Protein AF-A0A2Z5YSL5-F1 (afdb_monomer)

Nearest PDB structures (foldseek):
  4lso-assembly1_A  TM=6.059E-01  e=2.440E+00  Bartonella quintana JK 31
  7zkg-assembly1_A  TM=3.530E-01  e=6.202E-01  Streptomyces griseofuscus
  4mei-assembly1_A-2  TM=5.095E-01  e=3.390E+00  Bartonella tribocorum CIP 105476
  4uv2-assembly9_G  TM=3.750E-01  e=3.209E+00  Escherichia coli str. K-12 substr. MC4100
  5kev-assembly1_B  TM=3.270E-01  e=4.458E+00  Vibrio parahaemolyticus RIMD 2210633

Foldseek 3Di:
DDDDDDDDDDDDDDDDDDDDDDDDDDDDDDDDDDDDDDDDDDDDDDDDDDDDDDPPPPPVPPPPPPDDQDWQLADFAKKFFPVDDQARDDLQGIWGAARQFIDRSFKTWGFPHWADPDPQKIWTKIWIWGDDPVNPDDIDIDIFIWMWGHPDNFWIWTAGPVGITIMGDDDQCSHDPPSNPDDCPVVRHD

Solvent-accessible surface area (backbone atoms only — not comparable to full-atom values): 12227 Å² total; per-residue (Å²): 133,89,81,89,88,81,87,88,90,83,86,88,85,88,82,90,81,89,80,85,80,82,85,81,86,81,89,86,85,80,90,87,83,89,80,87,78,89,81,88,83,86,86,84,82,90,86,88,85,89,89,81,79,87,81,78,76,70,72,72,70,69,77,77,67,92,56,76,75,52,74,76,78,54,67,68,40,41,31,30,46,65,94,58,52,50,69,69,51,43,69,90,48,36,30,42,34,28,73,38,25,48,27,42,76,71,39,46,26,36,57,74,44,42,42,80,76,50,100,46,31,29,43,35,32,28,46,31,41,36,63,18,78,97,67,77,41,73,65,47,76,48,82,47,71,32,38,37,41,49,80,45,48,51,30,35,32,43,39,42,95,94,45,77,48,50,32,31,58,36,64,48,80,49,34,39,85,74,63,32,78,54,90,50,71,66,69,31,65,85

Mean predicted aligned error: 16.95 Å

pLDDT: mean 76.14, std 25.81, range [30.44, 98.69]

Structure (mmCIF, N/CA/C/O backbone):
data_AF-A0A2Z5YSL5-F1
#
_entry.id   AF-A0A2Z5YSL5-F1
#
loop_
_atom_site.group_PDB
_atom_site.id
_atom_site.type_symbol
_atom_site.label_atom_id
_atom_site.label_alt_id
_atom_site.label_comp_id
_atom_site.label_asym_id
_atom_site.label_entity_id
_atom_site.label_seq_id
_atom_site.pdbx_PDB_ins_code
_atom_site.Cartn_x
_atom_site.Cartn_y
_atom_site.Cartn_z
_atom_site.occupancy
_atom_site.B_iso_or_equiv
_atom_site.auth_seq_id
_atom_site.auth_comp_id
_atom_site.auth_asym_id
_atom_site.auth_atom_id
_atom_site.pdbx_PDB_model_num
ATOM 1 N N . MET A 1 1 ? 35.240 -1.747 -56.491 1.00 37.22 1 MET A N 1
ATOM 2 C CA . MET A 1 1 ? 35.452 -0.556 -57.340 1.00 37.22 1 MET A CA 1
ATOM 3 C C . MET A 1 1 ? 34.091 -0.051 -57.783 1.00 37.22 1 MET A C 1
ATOM 5 O O . MET A 1 1 ? 33.386 -0.860 -58.357 1.00 37.22 1 MET A O 1
ATOM 9 N N . ALA A 1 2 ? 33.784 1.217 -57.455 1.00 42.81 2 ALA A N 1
ATOM 10 C CA . ALA A 1 2 ? 32.956 2.202 -58.184 1.00 42.81 2 ALA A CA 1
ATOM 11 C C . ALA A 1 2 ? 31.574 1.774 -58.754 1.00 42.81 2 ALA A C 1
ATOM 13 O O . ALA A 1 2 ? 31.477 0.760 -59.419 1.00 42.81 2 ALA A O 1
ATOM 14 N N . LEU A 1 3 ? 30.472 2.528 -58.659 1.00 43.75 3 LEU A N 1
ATOM 15 C CA . LEU A 1 3 ? 30.226 3.904 -58.218 1.00 43.75 3 LEU A CA 1
ATOM 16 C C . LEU A 1 3 ? 28.694 4.125 -58.049 1.00 43.75 3 LEU A C 1
ATOM 18 O O . LEU A 1 3 ? 27.892 3.459 -58.691 1.00 43.75 3 LEU A O 1
ATOM 22 N N . CYS A 1 4 ? 28.379 5.105 -57.202 1.00 37.03 4 CYS A N 1
ATOM 23 C CA . CYS A 1 4 ? 27.185 5.920 -56.920 1.00 37.03 4 CYS A CA 1
ATOM 24 C C . CYS A 1 4 ? 25.937 6.020 -57.834 1.00 37.03 4 CYS A C 1
ATOM 26 O O . CYS A 1 4 ? 26.039 6.080 -59.054 1.00 37.03 4 CYS A O 1
ATOM 28 N N . GLY A 1 5 ? 24.828 6.389 -57.156 1.00 39.75 5 GLY A N 1
ATOM 29 C CA . GLY A 1 5 ? 23.811 7.394 -57.563 1.00 39.75 5 GLY A CA 1
ATOM 30 C C . GLY A 1 5 ? 22.446 6.784 -57.911 1.00 39.75 5 GLY A C 1
ATOM 31 O O . GLY A 1 5 ? 22.423 5.806 -58.638 1.00 39.75 5 GLY A O 1
ATOM 32 N N . VAL A 1 6 ? 21.264 7.248 -57.474 1.00 50.34 6 VAL A N 1
ATOM 33 C CA . VAL A 1 6 ? 20.718 8.593 -57.145 1.00 50.34 6 VAL A CA 1
ATOM 34 C C . VAL A 1 6 ? 19.478 8.358 -56.231 1.00 50.34 6 VAL A C 1
ATOM 36 O O . VAL A 1 6 ? 18.735 7.418 -56.484 1.00 50.34 6 VAL A O 1
ATOM 39 N N . LEU A 1 7 ? 19.346 8.931 -55.024 1.00 47.81 7 LEU A N 1
ATOM 40 C CA . LEU A 1 7 ? 18.748 10.232 -54.636 1.00 47.81 7 LEU A CA 1
ATOM 41 C C . LEU A 1 7 ? 17.235 10.440 -54.938 1.00 47.81 7 LEU A C 1
ATOM 43 O O . LEU A 1 7 ? 16.811 10.428 -56.084 1.00 47.81 7 LEU A O 1
ATOM 47 N N . ALA A 1 8 ? 16.513 10.786 -53.858 1.00 43.69 8 ALA A N 1
ATOM 48 C CA . ALA A 1 8 ? 15.331 11.659 -53.743 1.00 43.69 8 ALA A CA 1
ATOM 49 C C . ALA A 1 8 ? 13.915 11.158 -54.115 1.00 43.69 8 ALA A C 1
ATOM 51 O O . ALA A 1 8 ? 13.567 11.008 -55.279 1.00 43.69 8 ALA A O 1
ATOM 52 N N . ALA A 1 9 ? 13.049 11.115 -53.090 1.00 41.56 9 ALA A N 1
ATOM 53 C CA . ALA A 1 9 ? 11.726 11.750 -53.118 1.00 41.56 9 ALA A CA 1
ATOM 54 C C . ALA A 1 9 ? 11.278 12.102 -51.679 1.00 41.56 9 ALA A C 1
ATOM 56 O O . ALA A 1 9 ? 10.525 11.372 -51.042 1.00 41.56 9 ALA A O 1
ATOM 57 N N . CYS A 1 10 ? 11.791 13.225 -51.167 1.00 45.84 10 CYS A N 1
ATOM 58 C CA . CYS A 1 10 ? 11.093 14.068 -50.193 1.00 45.84 10 CYS A CA 1
ATOM 59 C C . CYS A 1 10 ? 10.479 15.243 -50.968 1.00 45.84 10 CYS A C 1
ATOM 61 O O . CYS A 1 10 ? 11.130 15.776 -51.866 1.00 45.84 10 CYS A O 1
ATOM 63 N N . GLY A 1 11 ? 9.273 15.658 -50.585 1.00 38.06 11 GLY A N 1
ATOM 64 C CA . GLY A 1 11 ? 8.579 16.854 -51.080 1.00 38.06 11 GLY A CA 1
ATOM 65 C C . GLY A 1 11 ? 7.094 16.546 -51.299 1.00 38.06 11 GLY A C 1
ATOM 66 O O . GLY A 1 11 ? 6.777 15.629 -52.044 1.00 38.06 11 GLY A O 1
ATOM 67 N N . GLY A 1 12 ? 6.124 17.195 -50.659 1.00 41.84 12 GLY A N 1
ATOM 68 C CA . GLY A 1 12 ? 6.122 18.479 -49.955 1.00 41.84 12 GLY A CA 1
ATOM 69 C C . GLY A 1 12 ? 5.041 19.362 -50.582 1.00 41.84 12 GLY A C 1
ATOM 70 O O . GLY A 1 12 ? 5.014 19.495 -51.803 1.00 41.84 12 GLY A O 1
ATOM 71 N N . ALA A 1 13 ? 4.154 19.928 -49.766 1.00 42.03 13 ALA A N 1
ATOM 72 C CA . ALA A 1 13 ? 3.369 21.110 -50.113 1.00 42.03 13 ALA A CA 1
ATOM 73 C C . ALA A 1 13 ? 2.868 21.774 -48.823 1.00 42.03 13 ALA A C 1
ATOM 75 O O . ALA A 1 1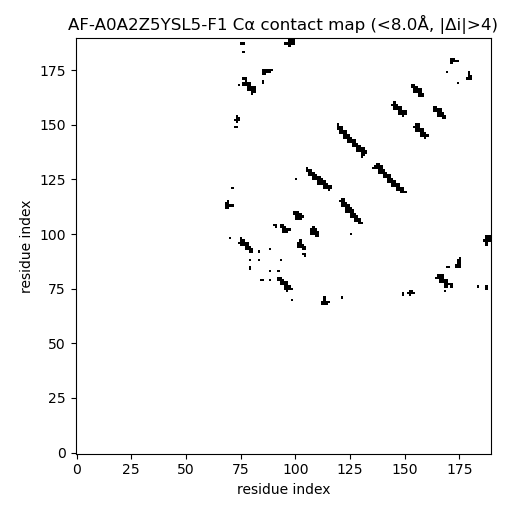3 ? 1.872 21.358 -48.231 1.00 42.03 13 ALA A O 1
ATOM 76 N N . ASP A 1 14 ? 3.629 22.776 -48.400 1.00 42.47 14 ASP A N 1
ATOM 77 C CA . ASP A 1 14 ? 3.289 23.823 -47.447 1.00 42.47 14 ASP A CA 1
ATOM 78 C C . ASP A 1 14 ? 2.103 24.678 -47.925 1.00 42.47 14 ASP A C 1
ATOM 80 O O . ASP A 1 14 ? 1.948 24.933 -49.121 1.00 42.47 14 ASP A O 1
ATOM 84 N N . ALA A 1 15 ? 1.329 25.200 -46.973 1.00 39.94 15 ALA A N 1
ATOM 85 C CA . ALA A 1 15 ? 0.732 26.528 -47.075 1.00 39.94 15 ALA A CA 1
ATOM 86 C C . ALA A 1 15 ? 0.480 27.076 -45.664 1.00 39.94 15 ALA A C 1
ATOM 88 O O . ALA A 1 15 ? -0.258 26.503 -44.864 1.00 39.94 15 ALA A O 1
ATOM 89 N N . GLU A 1 16 ? 1.163 28.179 -45.397 1.00 37.34 16 GLU A N 1
ATOM 90 C CA . GLU A 1 16 ? 1.084 29.048 -44.234 1.00 37.34 16 GLU A CA 1
ATOM 91 C C . GLU A 1 16 ? -0.300 29.711 -44.120 1.00 37.34 16 GLU A C 1
ATOM 93 O O . GLU A 1 16 ? -0.877 30.121 -45.123 1.00 37.34 16 GLU A O 1
ATOM 98 N N . GLU A 1 17 ? -0.792 29.910 -42.897 1.00 38.31 17 GLU A N 1
ATOM 99 C CA . GLU A 1 17 ? -1.696 31.022 -42.579 1.00 38.31 17 GLU A CA 1
ATOM 100 C C . GLU A 1 17 ? -1.430 31.470 -41.139 1.00 38.31 17 GLU A C 1
ATOM 102 O O . GLU A 1 17 ? -1.580 30.725 -40.168 1.00 38.31 17 GLU A O 1
ATOM 107 N N . SER A 1 18 ? -0.940 32.702 -41.044 1.00 41.91 18 SER A N 1
ATOM 108 C CA . SER A 1 18 ? -0.634 33.416 -39.814 1.00 41.91 18 SER A CA 1
ATOM 109 C C . SER A 1 18 ? -1.929 33.895 -39.166 1.00 41.91 18 SER A C 1
ATOM 111 O O . SER A 1 18 ? -2.583 34.795 -39.677 1.00 41.91 18 SER A O 1
ATOM 113 N N . GLY A 1 19 ? -2.267 33.353 -37.998 1.00 36.66 19 GLY A N 1
ATOM 114 C CA . GLY A 1 19 ? -3.366 33.838 -37.164 1.00 36.66 19 GLY A CA 1
ATOM 115 C C . GLY A 1 19 ? -2.854 34.476 -35.878 1.00 36.66 19 GLY A C 1
ATOM 116 O O . GLY A 1 19 ? -2.881 33.851 -34.822 1.00 36.66 19 GLY A O 1
ATOM 117 N N . VAL A 1 20 ? -2.384 35.722 -35.955 1.00 42.84 20 VAL A N 1
ATOM 118 C CA . VAL A 1 20 ? -2.188 36.578 -34.779 1.00 42.84 20 VAL A CA 1
ATOM 119 C C . VAL A 1 20 ? -3.552 37.106 -34.330 1.00 42.84 20 VAL A C 1
ATOM 121 O O . VAL A 1 20 ? -4.121 37.990 -34.962 1.00 42.84 20 VAL A O 1
ATOM 124 N N . SER A 1 21 ? -4.080 36.591 -33.219 1.00 40.66 21 SER A N 1
ATOM 125 C CA . SER A 1 21 ? -5.155 37.271 -32.491 1.00 40.66 21 SER A CA 1
ATOM 126 C C . SER A 1 21 ? -4.555 38.026 -31.316 1.00 40.66 21 SER A C 1
ATOM 128 O O . SER A 1 21 ? -4.232 37.468 -30.270 1.00 40.66 21 SER A O 1
ATOM 130 N N . ALA A 1 22 ? -4.398 39.324 -31.546 1.00 38.72 22 ALA A N 1
ATOM 131 C CA . ALA A 1 22 ? -4.162 40.332 -30.536 1.00 38.72 22 ALA A CA 1
ATOM 132 C C . ALA A 1 22 ? -5.284 40.328 -29.484 1.00 38.72 22 ALA A C 1
ATOM 134 O O . ALA A 1 22 ? -6.465 40.319 -29.828 1.00 38.72 22 ALA A O 1
ATOM 135 N N . VAL A 1 23 ? -4.908 40.432 -28.211 1.00 41.44 23 VAL A N 1
ATOM 136 C CA . VAL A 1 23 ? -5.751 41.042 -27.178 1.00 41.44 23 VAL A CA 1
ATOM 137 C C . VAL A 1 23 ? -5.064 42.336 -26.757 1.00 41.44 23 VAL A C 1
ATOM 139 O O . VAL A 1 23 ? -4.105 42.334 -25.993 1.00 41.44 23 VAL A O 1
ATOM 142 N N . ALA A 1 24 ? -5.502 43.445 -27.351 1.00 34.59 24 ALA A N 1
ATOM 143 C CA . ALA A 1 24 ? -5.154 44.785 -26.906 1.00 34.59 24 ALA A CA 1
ATOM 144 C C . ALA A 1 24 ? -6.262 45.293 -25.972 1.00 34.59 24 ALA A C 1
ATOM 146 O O . ALA A 1 24 ? -7.405 45.460 -26.390 1.00 34.59 24 ALA A O 1
ATOM 147 N N . GLU A 1 25 ? -5.888 45.447 -24.703 1.00 41.09 25 GLU A N 1
ATOM 148 C CA . GLU A 1 25 ? -6.097 46.608 -23.826 1.00 41.09 25 GLU A CA 1
ATOM 149 C C . GLU A 1 25 ? -7.322 47.518 -24.056 1.00 41.09 25 GLU A C 1
ATOM 151 O O . GLU A 1 25 ? -7.401 48.263 -25.030 1.00 41.09 25 GLU A O 1
ATOM 156 N N . ALA A 1 26 ? -8.172 47.587 -23.029 1.00 37.97 26 ALA A N 1
ATOM 157 C CA . ALA A 1 26 ? -8.744 48.818 -22.469 1.00 37.97 26 ALA A CA 1
ATOM 158 C C . ALA A 1 26 ? -9.251 48.436 -21.061 1.00 37.97 26 ALA A C 1
ATOM 160 O O . ALA A 1 26 ? -10.114 47.578 -20.933 1.00 37.97 26 ALA A O 1
ATOM 161 N N . GLY A 1 27 ? -8.686 48.892 -19.945 1.00 30.44 27 GLY A N 1
ATOM 162 C CA . GLY A 1 27 ? -8.333 50.264 -19.623 1.00 30.44 27 GLY A CA 1
ATOM 163 C C . GLY A 1 27 ? -9.477 50.874 -18.813 1.00 30.44 27 GLY A C 1
ATOM 164 O O . GLY A 1 27 ? -10.499 51.216 -19.391 1.00 30.44 27 GLY A O 1
ATOM 165 N N . SER A 1 28 ? -9.318 51.004 -17.493 1.00 38.09 28 SER A N 1
ATOM 166 C CA . SER A 1 28 ? -9.603 52.258 -16.783 1.00 38.09 28 SER A CA 1
ATOM 167 C C . SER A 1 28 ? -9.182 52.173 -15.317 1.00 38.09 28 SER A C 1
ATOM 169 O O . SER A 1 28 ? -9.366 51.161 -14.646 1.00 38.09 28 SER A O 1
ATOM 171 N N . ALA A 1 29 ? -8.598 53.273 -14.867 1.00 36.56 29 ALA A N 1
ATOM 172 C CA . ALA A 1 29 ? -7.946 53.500 -13.593 1.00 36.56 29 ALA A CA 1
ATOM 173 C C . ALA A 1 29 ? -8.869 54.184 -12.559 1.00 36.56 29 ALA A C 1
ATOM 175 O O . ALA A 1 29 ? -9.984 54.585 -12.890 1.00 36.56 29 ALA A O 1
ATOM 176 N N . ALA A 1 30 ? -8.275 54.410 -11.375 1.00 35.19 30 ALA A N 1
ATOM 177 C CA . ALA A 1 30 ? -8.608 55.357 -10.294 1.00 35.19 30 ALA A CA 1
ATOM 178 C C . ALA A 1 30 ? -9.479 54.847 -9.114 1.00 35.19 30 ALA A C 1
ATOM 180 O O . ALA A 1 30 ? -10.696 54.752 -9.224 1.00 35.19 30 ALA A O 1
ATOM 181 N N . ASP A 1 31 ? -8.822 54.439 -8.008 1.00 39.34 31 ASP A N 1
ATOM 182 C CA . ASP A 1 31 ? -8.465 55.255 -6.807 1.00 39.34 31 ASP A CA 1
ATOM 183 C C . ASP A 1 31 ? -9.488 56.305 -6.289 1.00 39.34 31 ASP A C 1
ATOM 185 O O . ASP A 1 31 ? -10.217 56.865 -7.108 1.00 39.34 31 ASP A O 1
ATOM 189 N N . PRO A 1 32 ? -9.459 56.780 -5.018 1.00 50.97 32 PRO A N 1
ATOM 190 C CA . PRO A 1 32 ? -9.097 56.211 -3.704 1.00 50.97 32 PRO A CA 1
ATOM 191 C C . PRO A 1 32 ? -10.262 56.312 -2.684 1.00 50.97 32 PRO A C 1
ATOM 193 O O . PRO A 1 32 ? -11.290 56.939 -2.929 1.00 50.97 32 PRO A O 1
ATOM 196 N N . GLY A 1 33 ? -10.065 55.796 -1.467 1.00 35.56 33 GLY A N 1
ATOM 197 C CA . GLY A 1 33 ? -10.941 56.101 -0.332 1.00 35.56 33 GLY A CA 1
ATOM 198 C C . GLY A 1 33 ? -10.258 55.885 1.012 1.00 35.56 33 GLY A C 1
ATOM 199 O O . GLY A 1 33 ? -10.385 54.824 1.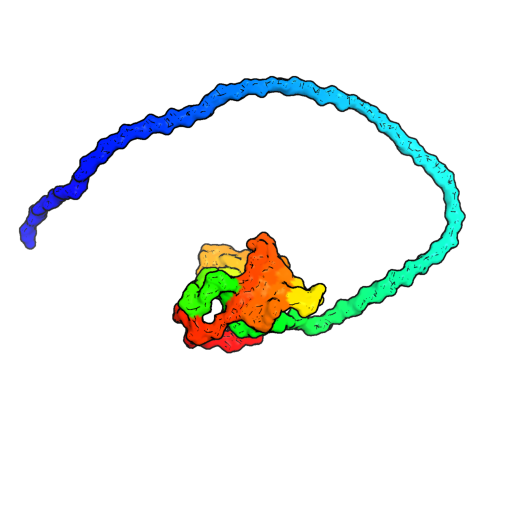608 1.00 35.56 33 GLY A O 1
ATOM 200 N N . THR A 1 34 ? -9.526 56.901 1.467 1.00 40.03 34 THR A N 1
ATOM 201 C CA . THR A 1 34 ? -9.003 57.015 2.834 1.00 40.03 34 THR A CA 1
ATOM 202 C C . THR A 1 34 ? -10.146 57.301 3.813 1.00 40.03 34 THR A C 1
ATOM 204 O O . THR A 1 34 ? -11.023 58.094 3.478 1.00 40.03 34 THR A O 1
ATOM 207 N N . VAL A 1 35 ? -10.086 56.748 5.026 1.00 44.03 35 VAL A N 1
ATOM 208 C CA . VAL A 1 35 ? -10.441 57.456 6.269 1.00 44.03 35 VAL A CA 1
ATOM 209 C C . VAL A 1 35 ? -9.555 56.932 7.406 1.00 44.03 35 VAL A C 1
ATOM 211 O O . VAL A 1 35 ? -9.517 55.736 7.684 1.00 44.03 35 VAL A O 1
ATOM 214 N N . ALA A 1 36 ? -8.812 57.863 8.007 1.00 39.78 36 ALA A N 1
ATOM 215 C CA . ALA A 1 36 ? -8.293 57.819 9.375 1.00 39.78 36 ALA A CA 1
ATOM 216 C C . ALA A 1 36 ? -9.487 57.891 10.367 1.00 39.78 36 ALA A C 1
ATOM 218 O O . ALA A 1 36 ? -10.617 58.071 9.920 1.00 39.78 36 ALA A O 1
ATOM 219 N N . ASP A 1 37 ? -9.417 57.789 11.688 1.00 34.75 37 ASP A N 1
ATOM 220 C CA . ASP A 1 37 ? -8.404 58.003 12.725 1.00 34.75 37 ASP A CA 1
ATOM 221 C C . ASP A 1 37 ? -9.076 57.563 14.061 1.00 34.75 37 ASP A C 1
ATOM 223 O O . ASP A 1 37 ? -10.297 57.370 14.060 1.00 34.75 37 ASP A O 1
ATOM 227 N N . ASP A 1 38 ? -8.322 57.544 15.170 1.00 34.22 38 ASP A N 1
ATOM 228 C CA . ASP A 1 38 ? -8.816 57.641 16.570 1.00 34.22 38 ASP A CA 1
ATOM 229 C C . ASP A 1 38 ? -9.668 56.463 17.137 1.00 34.22 38 ASP A C 1
ATOM 231 O O . ASP A 1 38 ? -10.475 55.848 16.453 1.00 34.22 38 ASP A O 1
ATOM 235 N N . ASP A 1 39 ? -9.612 56.041 18.400 1.00 40.22 39 ASP A N 1
ATOM 236 C CA . ASP A 1 39 ? -9.053 56.618 19.619 1.00 40.22 39 ASP A CA 1
ATOM 237 C C . ASP A 1 39 ? -8.848 55.503 20.672 1.00 40.22 39 ASP A C 1
ATOM 239 O O . ASP A 1 39 ? -9.379 54.390 20.560 1.00 40.22 39 ASP A O 1
ATOM 243 N N . ALA A 1 40 ? -8.044 55.820 21.682 1.00 39.69 40 ALA A N 1
ATOM 244 C CA . ALA A 1 40 ? -7.716 55.018 22.852 1.00 39.69 40 ALA A CA 1
ATOM 245 C C . ALA A 1 40 ? -8.931 54.673 23.746 1.00 39.69 40 ALA A C 1
ATOM 247 O O . ALA A 1 40 ? -9.993 55.273 23.654 1.00 39.69 40 ALA A O 1
ATOM 248 N N . GLU A 1 41 ? -8.753 53.711 24.663 1.00 36.56 41 GLU A N 1
ATOM 249 C CA . GLU A 1 41 ? -8.766 53.966 26.121 1.00 36.56 41 GLU A CA 1
ATOM 250 C C . GLU A 1 41 ? -8.942 52.650 26.915 1.00 36.56 41 GLU A C 1
ATOM 252 O O . GLU A 1 41 ? -9.928 51.922 26.787 1.00 36.56 41 GLU A O 1
ATOM 257 N N . GLU A 1 42 ? -7.947 52.337 27.755 1.00 49.22 42 GLU A N 1
ATOM 258 C CA . GLU A 1 42 ? -8.096 51.434 28.902 1.00 49.22 42 GLU A CA 1
ATOM 259 C C . GLU A 1 42 ? -9.070 52.032 29.927 1.00 49.22 42 GLU A C 1
ATOM 261 O O . GLU A 1 42 ? -9.097 53.248 30.113 1.00 49.22 42 GLU A O 1
ATOM 266 N N . PRO A 1 43 ? -9.719 51.197 30.756 1.00 43.66 43 PRO A N 1
ATOM 267 C CA . PRO A 1 43 ? -9.721 51.562 32.169 1.00 43.66 43 PRO A CA 1
ATOM 268 C C . PRO A 1 43 ? -9.188 50.497 33.134 1.00 43.66 43 PRO A C 1
ATOM 270 O O . PRO A 1 43 ? -9.504 49.309 33.112 1.00 43.66 43 PRO A O 1
ATOM 273 N N . SER A 1 44 ? -8.404 51.070 34.040 1.00 42.69 44 SER A N 1
ATOM 274 C CA . SER A 1 44 ? -7.715 50.601 35.232 1.00 42.69 44 SER A CA 1
ATOM 275 C C . SER A 1 44 ? -8.608 50.050 36.370 1.00 42.69 44 SER A C 1
ATOM 277 O O . SER A 1 44 ? -9.576 50.681 36.781 1.00 42.69 44 SER A O 1
ATOM 279 N N . SER A 1 45 ? -8.144 48.925 36.937 1.00 43.34 45 SER A N 1
ATOM 280 C CA . SER A 1 45 ? -8.031 48.539 38.370 1.00 43.34 45 SER A CA 1
ATOM 281 C C . SER A 1 45 ? -9.247 48.294 39.307 1.00 43.34 45 SER A C 1
ATOM 283 O O . SER A 1 45 ? -9.793 49.231 39.872 1.00 43.34 45 SER A O 1
ATOM 285 N N . ALA A 1 46 ? -9.465 46.991 39.615 1.00 48.28 46 ALA A N 1
ATOM 286 C CA . ALA A 1 46 ? -9.409 46.271 40.931 1.00 48.28 46 ALA A CA 1
ATOM 287 C C . ALA A 1 46 ? -10.362 46.649 42.120 1.00 48.28 46 ALA A C 1
ATOM 289 O O . ALA A 1 46 ? -10.870 47.765 42.125 1.00 48.28 46 ALA A O 1
ATOM 290 N N . PRO A 1 47 ? -10.573 45.809 43.189 1.00 50.03 47 PRO A N 1
ATOM 291 C CA . PRO A 1 47 ? -9.877 44.558 43.575 1.00 50.03 47 PRO A CA 1
ATOM 292 C C . PRO A 1 47 ? -10.712 43.371 44.180 1.00 50.03 47 PRO A C 1
ATOM 294 O O . PRO A 1 47 ? -11.876 43.498 44.535 1.00 50.03 47 PRO A O 1
ATOM 297 N N . ALA A 1 48 ? -9.979 42.262 44.400 1.00 42.53 48 ALA A N 1
ATOM 298 C CA . ALA A 1 48 ? -9.999 41.261 45.495 1.00 42.53 48 ALA A CA 1
ATOM 299 C C . ALA A 1 48 ? -11.061 40.126 45.613 1.00 42.53 48 ALA A C 1
ATOM 301 O O . ALA A 1 48 ? -12.268 40.321 45.645 1.00 42.53 48 ALA A O 1
ATOM 302 N N . VAL A 1 49 ? -10.490 38.922 45.777 1.00 46.84 49 VAL A N 1
ATOM 303 C CA . VAL A 1 49 ? -11.003 37.536 45.896 1.00 46.84 49 VAL A CA 1
ATOM 304 C C . VAL A 1 49 ? -11.649 37.198 47.264 1.00 46.84 49 VAL A C 1
ATOM 306 O O . VAL A 1 49 ? -11.454 37.949 48.221 1.00 46.84 49 VAL A O 1
ATOM 309 N N . PRO A 1 50 ? -12.346 36.046 47.416 1.00 47.97 50 PRO A N 1
ATOM 310 C CA . PRO A 1 50 ? -11.640 34.817 47.813 1.00 47.97 50 PRO A CA 1
ATOM 311 C C . PRO A 1 50 ? -12.097 33.527 47.101 1.00 47.97 50 PRO A C 1
ATOM 313 O O . PRO A 1 50 ? -13.079 33.478 46.371 1.00 47.97 50 PRO A O 1
ATOM 316 N N . ALA A 1 51 ? -11.279 32.502 47.320 1.00 47.22 51 ALA A N 1
ATOM 317 C CA . ALA A 1 51 ? -11.169 31.230 46.626 1.00 47.22 51 ALA A CA 1
ATOM 318 C C . ALA A 1 51 ? -12.315 30.227 46.843 1.00 47.22 51 ALA A C 1
ATOM 320 O O . ALA A 1 51 ? -12.808 30.082 47.958 1.00 47.22 51 ALA A O 1
ATOM 321 N N . GLU A 1 52 ? -12.573 29.411 45.816 1.00 41.56 52 GLU A N 1
ATOM 322 C CA . GLU A 1 52 ? -13.073 28.040 45.963 1.00 41.56 52 GLU A CA 1
ATOM 323 C C . GLU A 1 52 ? -12.274 27.074 45.070 1.00 41.56 52 GLU A C 1
ATOM 325 O O . GLU A 1 52 ? -11.679 27.453 44.062 1.00 41.56 52 GLU A O 1
ATOM 330 N N . ALA A 1 53 ? -12.179 25.842 45.559 1.00 49.88 53 ALA A N 1
ATOM 331 C CA . ALA A 1 53 ? -11.136 24.846 45.339 1.00 49.88 53 ALA A CA 1
ATOM 332 C C . ALA A 1 53 ? -11.017 24.276 43.904 1.00 49.88 53 ALA A C 1
ATOM 334 O O . ALA A 1 53 ? -11.986 24.272 43.144 1.00 49.88 53 ALA A O 1
ATOM 335 N N . PRO A 1 54 ? -9.845 23.712 43.539 1.00 39.94 54 PRO A N 1
ATOM 336 C CA . PRO A 1 54 ? -9.636 23.098 42.236 1.00 39.94 54 PRO A CA 1
ATOM 337 C C . PRO A 1 54 ? -10.387 21.765 42.146 1.00 39.94 54 PRO A C 1
ATOM 339 O O . PRO A 1 54 ? -9.999 20.761 42.741 1.00 39.94 54 PRO A O 1
ATOM 342 N N . GLY A 1 55 ? -11.449 21.739 41.345 1.00 38.09 55 GLY A N 1
ATOM 343 C CA . GLY A 1 55 ? -12.010 20.503 40.813 1.00 38.09 55 GLY A CA 1
ATOM 344 C C . GLY A 1 55 ? -11.083 19.938 39.741 1.00 38.09 55 GLY A C 1
ATOM 345 O O . GLY A 1 55 ? -11.338 20.104 38.552 1.00 38.09 55 GLY A O 1
ATOM 346 N N . GLN A 1 56 ? -9.995 19.282 40.154 1.00 40.78 56 GLN A N 1
ATOM 347 C CA . GLN A 1 56 ? -9.242 18.371 39.293 1.00 40.78 56 GLN A CA 1
ATOM 348 C C . GLN A 1 56 ? -10.133 17.167 38.971 1.00 40.78 56 GLN A C 1
ATOM 350 O O . GLN A 1 56 ? -10.041 16.113 39.594 1.00 40.78 56 GLN A O 1
ATOM 355 N N . ALA A 1 57 ? -10.980 17.303 37.955 1.00 42.91 57 ALA A N 1
ATOM 356 C CA . ALA A 1 57 ? -11.329 16.160 37.134 1.00 42.91 57 ALA A CA 1
ATOM 357 C C . ALA A 1 57 ? -10.109 15.875 36.250 1.00 42.91 57 ALA A C 1
ATOM 359 O O . ALA A 1 57 ? -10.068 16.241 35.076 1.00 42.91 57 ALA A O 1
ATOM 360 N N . SER A 1 58 ? -9.091 15.240 36.842 1.00 42.31 58 SER A N 1
ATOM 361 C CA . SER A 1 58 ? -8.214 14.364 36.074 1.00 42.31 58 SER A CA 1
ATOM 362 C C . SER A 1 58 ? -9.129 13.308 35.472 1.00 42.31 58 SER A C 1
ATOM 364 O O . SER A 1 58 ? -9.429 12.291 36.094 1.00 42.31 58 SER A O 1
ATOM 366 N N . GLY A 1 59 ? -9.616 13.572 34.261 1.00 42.47 59 GLY A N 1
ATOM 367 C CA . GLY A 1 59 ? -9.792 12.493 33.315 1.00 42.47 59 GLY A CA 1
ATOM 368 C C . GLY A 1 59 ? -8.425 11.846 33.238 1.00 42.47 59 GLY A C 1
ATOM 369 O O . GLY A 1 59 ? -7.507 12.427 32.667 1.00 42.47 59 GLY A O 1
ATOM 370 N N . GLU A 1 60 ? -8.284 10.730 33.948 1.00 43.47 60 GLU A N 1
ATOM 371 C CA . GLU A 1 60 ? -7.205 9.776 33.787 1.00 43.47 60 GLU A CA 1
ATOM 372 C C . GLU A 1 60 ? -7.120 9.546 32.280 1.00 43.47 60 GLU A C 1
ATOM 374 O O . GLU A 1 60 ? -7.944 8.839 31.693 1.00 43.47 60 GLU A O 1
ATOM 379 N N . ALA A 1 61 ? -6.204 10.262 31.625 1.00 49.16 61 ALA A N 1
ATOM 380 C CA . ALA A 1 61 ? -5.778 9.917 30.294 1.00 49.16 61 ALA A CA 1
ATOM 381 C C . ALA A 1 61 ? -5.313 8.484 30.467 1.00 49.16 61 ALA A C 1
ATOM 383 O O . ALA A 1 61 ? -4.319 8.240 31.157 1.00 49.16 61 ALA A O 1
ATOM 384 N N . ALA A 1 62 ? -6.129 7.550 29.965 1.00 55.25 62 ALA A N 1
ATOM 385 C CA . ALA A 1 62 ? -5.820 6.138 30.012 1.00 55.25 62 ALA A CA 1
ATOM 386 C C . ALA A 1 62 ? -4.348 6.019 29.629 1.00 55.25 62 ALA A C 1
ATOM 388 O O . ALA A 1 62 ? -3.949 6.685 28.664 1.00 55.25 62 ALA A O 1
ATOM 389 N N . PRO A 1 63 ? -3.537 5.276 30.401 1.00 45.72 63 PRO A N 1
ATOM 390 C CA . PRO A 1 63 ? -2.127 5.161 30.102 1.00 45.72 63 PRO A CA 1
ATOM 391 C C . PRO A 1 63 ? -2.050 4.790 28.629 1.00 45.72 63 PRO A C 1
ATOM 393 O O . PRO A 1 63 ? -2.581 3.752 28.220 1.00 45.72 63 PRO A O 1
ATOM 396 N N . HIS A 1 64 ? -1.479 5.687 27.821 1.00 49.50 64 HIS A N 1
ATOM 397 C CA . HIS A 1 64 ? -1.023 5.333 26.496 1.00 49.50 64 HIS A CA 1
ATOM 398 C C . HIS A 1 64 ? 0.049 4.309 26.792 1.00 49.50 64 HIS A C 1
ATOM 400 O O . HIS A 1 64 ? 1.187 4.660 27.091 1.00 49.50 64 HIS A O 1
ATOM 406 N N . ALA A 1 65 ? -0.377 3.050 26.871 1.00 49.97 65 ALA A N 1
ATOM 407 C CA . ALA A 1 65 ? 0.516 1.943 27.025 1.00 49.97 65 ALA A CA 1
ATOM 408 C C . ALA A 1 65 ? 1.535 2.153 25.917 1.00 49.97 65 ALA A C 1
ATOM 410 O O . ALA A 1 65 ? 1.179 2.150 24.734 1.00 49.97 65 ALA A O 1
ATOM 411 N N . GLU A 1 66 ? 2.789 2.365 26.302 1.00 47.50 66 GLU A N 1
ATOM 412 C CA . GLU A 1 66 ? 3.938 2.114 25.446 1.00 47.50 66 GLU A CA 1
ATOM 413 C C . GLU A 1 66 ? 3.979 0.594 25.223 1.00 47.50 66 GLU A C 1
ATOM 415 O O . GLU A 1 66 ? 4.830 -0.144 25.708 1.00 47.50 66 GLU A O 1
ATOM 420 N N . GLY A 1 67 ? 2.916 0.105 24.589 1.00 41.16 67 GLY A N 1
ATOM 421 C CA . GLY A 1 67 ? 2.706 -1.251 24.163 1.00 41.16 67 GLY A CA 1
ATOM 422 C C . GLY A 1 67 ? 3.395 -1.404 22.826 1.00 41.16 67 GLY A C 1
ATOM 423 O O . GLY A 1 67 ? 3.517 -0.444 22.064 1.00 41.16 67 GLY A O 1
ATOM 424 N N . ALA A 1 68 ? 3.872 -2.619 22.577 1.00 51.62 68 ALA A N 1
ATOM 425 C CA . ALA A 1 68 ? 4.444 -3.050 21.311 1.00 51.62 68 ALA A CA 1
ATOM 426 C C . ALA A 1 68 ? 3.824 -2.305 20.119 1.00 51.62 68 ALA A C 1
ATOM 428 O O . ALA A 1 68 ? 2.596 -2.195 20.062 1.00 51.62 68 ALA A O 1
ATOM 429 N N . LYS A 1 69 ? 4.668 -1.809 19.193 1.00 58.56 69 LYS A N 1
ATOM 430 C CA . LYS A 1 69 ? 4.225 -1.163 17.945 1.00 58.56 69 LYS A CA 1
ATOM 431 C C . LYS A 1 69 ? 3.004 -1.918 17.427 1.00 58.56 69 LYS A C 1
ATOM 433 O O . LYS A 1 69 ? 3.116 -3.107 17.123 1.00 58.56 69 LYS A O 1
ATOM 438 N N . ALA A 1 70 ? 1.844 -1.261 17.406 1.00 71.06 70 ALA A N 1
ATOM 439 C CA . ALA A 1 70 ? 0.637 -1.914 16.936 1.00 71.06 70 ALA A CA 1
ATOM 440 C C . ALA A 1 70 ? 0.902 -2.402 15.507 1.00 71.06 70 ALA A C 1
ATOM 442 O O . ALA A 1 70 ? 1.401 -1.653 14.677 1.00 71.06 70 ALA A O 1
ATOM 443 N N . SER A 1 71 ? 0.633 -3.667 15.215 1.00 85.12 71 SER A N 1
ATOM 444 C CA . SER A 1 71 ? 0.723 -4.164 13.846 1.00 85.12 71 SER A CA 1
ATOM 445 C C . SER A 1 71 ? -0.580 -3.861 13.116 1.00 85.12 71 SER A C 1
ATOM 447 O O . SER A 1 71 ? -1.665 -3.988 13.695 1.00 85.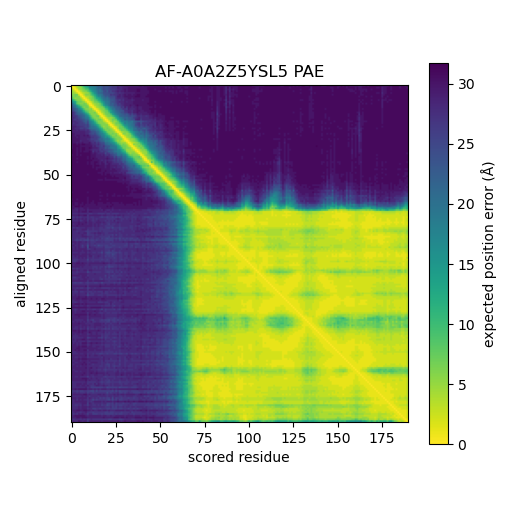12 71 SER A O 1
ATOM 449 N N . LEU A 1 72 ? -0.493 -3.517 11.832 1.00 95.12 72 LEU A N 1
ATOM 450 C CA . LEU A 1 72 ? -1.675 -3.493 10.977 1.00 95.12 72 LEU A CA 1
ATOM 451 C C . LEU A 1 72 ? -2.197 -4.934 10.826 1.00 95.12 72 LEU A C 1
ATOM 453 O O . LEU A 1 72 ? -1.398 -5.836 10.566 1.00 95.12 72 LEU A O 1
ATOM 457 N N . PRO A 1 73 ? -3.508 -5.189 10.983 1.00 96.31 73 PRO A N 1
ATOM 458 C CA . PRO A 1 73 ? -4.094 -6.517 10.808 1.00 96.31 73 PRO A CA 1
ATOM 459 C C . PRO A 1 73 ? -4.285 -6.825 9.314 1.00 96.31 73 PRO A C 1
ATOM 461 O O . PRO A 1 73 ? -5.386 -7.125 8.864 1.00 96.31 73 PRO A O 1
ATOM 464 N N . LEU A 1 74 ? -3.213 -6.682 8.539 1.00 97.81 74 LEU A N 1
ATOM 465 C CA . LEU A 1 74 ? -3.183 -6.844 7.093 1.00 97.81 74 LEU A CA 1
ATOM 466 C C . LEU A 1 74 ? -2.294 -8.024 6.724 1.00 97.81 74 LEU A C 1
ATOM 468 O O . LEU A 1 74 ? -1.261 -8.278 7.347 1.00 97.81 74 LEU A O 1
ATOM 472 N N . LYS A 1 75 ? -2.676 -8.726 5.666 1.00 97.94 75 LYS A N 1
ATOM 473 C CA . LYS A 1 75 ? -1.862 -9.769 5.065 1.00 97.94 75 LYS A CA 1
ATOM 474 C C . LYS A 1 75 ? -0.632 -9.138 4.422 1.00 97.94 75 LYS A C 1
ATOM 476 O O . LYS A 1 75 ? -0.770 -8.252 3.588 1.00 97.94 75 LYS A O 1
ATOM 481 N N . LEU A 1 76 ? 0.557 -9.609 4.773 1.00 97.75 76 LEU A N 1
ATOM 482 C CA . LEU A 1 76 ? 1.800 -9.166 4.141 1.00 97.75 76 LEU A CA 1
ATOM 483 C C . LEU A 1 76 ? 1.877 -9.648 2.686 1.00 97.75 76 LEU A C 1
ATOM 485 O O . LEU A 1 76 ? 1.326 -10.700 2.350 1.00 97.75 76 LEU A O 1
ATOM 489 N N . GLY A 1 77 ? 2.577 -8.898 1.836 1.00 97.50 77 GLY A N 1
ATOM 490 C CA . GLY A 1 77 ? 2.748 -9.218 0.421 1.00 97.50 77 GLY A CA 1
ATOM 491 C C . GLY A 1 77 ? 2.317 -8.087 -0.504 1.00 97.50 77 GLY A C 1
ATOM 492 O O . GLY A 1 77 ? 2.389 -6.908 -0.162 1.00 97.50 77 GLY A O 1
ATOM 493 N N . PHE A 1 78 ? 1.913 -8.450 -1.715 1.00 98.12 78 PHE A N 1
ATOM 494 C CA . PHE A 1 78 ? 1.666 -7.494 -2.783 1.00 98.12 78 PHE A CA 1
ATOM 495 C C . PHE A 1 78 ? 0.260 -6.903 -2.741 1.00 98.12 78 PHE A C 1
ATOM 497 O O . PHE A 1 78 ? -0.728 -7.624 -2.596 1.00 98.12 78 PHE A O 1
ATOM 504 N N . TYR A 1 79 ? 0.182 -5.592 -2.941 1.00 98.38 79 TYR A N 1
ATOM 505 C CA . TYR A 1 79 ? -1.046 -4.817 -3.046 1.00 98.38 79 TYR A CA 1
ATOM 506 C C . TYR A 1 79 ? -1.049 -3.987 -4.326 1.00 98.38 79 TYR A C 1
ATOM 508 O O . TYR A 1 79 ? 0.003 -3.655 -4.873 1.00 98.38 79 TYR A O 1
ATOM 516 N N . ILE A 1 80 ? -2.247 -3.645 -4.788 1.00 98.06 80 ILE A N 1
ATOM 517 C CA . ILE A 1 80 ? -2.482 -2.739 -5.914 1.00 98.06 80 ILE A CA 1
ATOM 518 C C . ILE A 1 80 ? -3.647 -1.805 -5.604 1.00 98.06 80 ILE A C 1
ATOM 520 O O . ILE A 1 80 ? -4.493 -2.131 -4.769 1.00 98.06 80 ILE A O 1
ATOM 524 N N . ALA A 1 81 ? -3.733 -0.689 -6.326 1.00 95.31 81 ALA A N 1
ATOM 525 C CA . ALA A 1 81 ? -4.936 0.138 -6.350 1.00 95.31 81 ALA A CA 1
ATOM 526 C C . ALA A 1 81 ? -6.175 -0.686 -6.757 1.00 95.31 81 ALA A C 1
ATOM 528 O O . ALA A 1 81 ? -6.096 -1.606 -7.579 1.00 95.31 81 ALA A O 1
ATOM 529 N N . ASP A 1 82 ? -7.328 -0.384 -6.158 1.00 94.81 82 ASP A N 1
ATOM 530 C CA . ASP A 1 82 ? -8.539 -1.197 -6.326 1.00 94.81 82 ASP A CA 1
ATOM 531 C C . ASP A 1 82 ? -9.117 -1.183 -7.754 1.00 94.81 82 ASP A C 1
ATOM 533 O O . ASP A 1 82 ? -9.791 -2.135 -8.155 1.00 94.81 82 ASP A O 1
ATOM 537 N N . ASP A 1 83 ? -8.806 -0.158 -8.544 1.00 93.44 83 ASP A N 1
ATOM 538 C CA . ASP A 1 83 ? -9.192 -0.027 -9.954 1.00 93.44 83 ASP A CA 1
ATOM 539 C C . ASP A 1 83 ? -8.354 -0.894 -10.910 1.00 93.44 83 ASP A C 1
ATOM 541 O O . ASP A 1 83 ? -8.726 -1.104 -12.065 1.00 93.44 83 ASP A O 1
ATOM 545 N N . THR A 1 84 ? -7.248 -1.455 -10.420 1.00 95.62 84 THR A N 1
ATOM 546 C CA . THR A 1 84 ? -6.349 -2.318 -11.181 1.00 95.62 84 THR A CA 1
ATOM 547 C C . THR A 1 84 ? -6.640 -3.786 -10.853 1.00 95.62 84 THR A C 1
ATOM 549 O O . THR A 1 84 ? -7.009 -4.151 -9.733 1.00 95.62 84 THR A O 1
ATOM 552 N N . SER A 1 85 ? -6.506 -4.682 -11.831 1.00 97.12 85 SER A N 1
ATOM 553 C CA . SER A 1 85 ? -6.577 -6.134 -11.604 1.00 97.12 85 SER A CA 1
ATOM 554 C C . SER A 1 85 ? -5.183 -6.721 -11.387 1.00 97.12 85 SER A C 1
ATOM 556 O O . SER A 1 85 ? -4.257 -6.314 -12.082 1.00 97.12 85 SER A O 1
ATOM 558 N N . CYS A 1 86 ? -5.041 -7.745 -10.539 1.00 98.00 86 CYS A N 1
ATOM 559 C CA . CYS A 1 86 ? -3.739 -8.352 -10.221 1.00 98.00 86 CYS A CA 1
ATOM 560 C C . CYS A 1 86 ? -2.929 -8.786 -11.452 1.00 98.00 86 CYS A C 1
ATOM 562 O O . CYS A 1 86 ? -1.749 -8.471 -11.535 1.00 98.00 86 CYS A O 1
ATOM 564 N N . GLY A 1 87 ? -3.568 -9.401 -12.453 1.00 97.94 87 GLY A N 1
ATOM 565 C CA . GLY A 1 87 ? -2.897 -9.827 -13.691 1.00 97.94 87 GLY A CA 1
ATOM 566 C C . GLY A 1 87 ? -2.472 -8.692 -14.633 1.00 97.94 87 GLY A C 1
ATOM 567 O O . GLY A 1 87 ? -1.763 -8.950 -15.596 1.00 97.94 87 GLY A O 1
ATOM 568 N N . ASN A 1 88 ? -2.882 -7.451 -14.354 1.00 97.00 88 ASN A N 1
ATOM 569 C CA . ASN A 1 88 ? -2.462 -6.245 -15.077 1.00 97.00 88 ASN A CA 1
ATOM 570 C C . ASN A 1 88 ? -1.598 -5.330 -14.196 1.00 97.00 88 ASN A C 1
ATOM 572 O O . ASN A 1 88 ? -1.369 -4.173 -14.547 1.00 97.00 88 ASN A O 1
ATOM 576 N N . ALA A 1 89 ? -1.141 -5.823 -13.039 1.00 96.69 89 ALA A N 1
ATOM 577 C CA . ALA A 1 89 ? -0.242 -5.068 -12.187 1.00 96.69 89 ALA A CA 1
ATOM 578 C C . ALA A 1 89 ? 1.054 -4.750 -12.944 1.00 96.69 89 ALA A C 1
ATOM 580 O O . ALA A 1 89 ? 1.631 -5.595 -13.625 1.00 96.69 89 ALA A O 1
ATOM 581 N N . SER A 1 90 ? 1.522 -3.520 -12.802 1.00 94.62 90 SER A N 1
ATOM 582 C CA . SER A 1 90 ? 2.802 -3.069 -13.330 1.00 94.62 90 SER A CA 1
ATOM 583 C C . SER A 1 90 ? 3.647 -2.514 -12.197 1.00 94.62 90 SER A C 1
ATOM 585 O O . SER A 1 90 ? 3.150 -2.265 -11.101 1.00 94.62 90 SER A O 1
ATOM 587 N N . ASN A 1 91 ? 4.913 -2.232 -12.482 1.00 92.38 91 ASN A N 1
ATOM 588 C CA . ASN A 1 91 ? 5.811 -1.608 -11.523 1.00 92.38 91 ASN A CA 1
ATOM 589 C C . ASN A 1 91 ? 5.227 -0.292 -10.951 1.00 92.38 91 ASN A C 1
ATOM 591 O O . ASN A 1 91 ? 5.406 -0.021 -9.774 1.00 92.38 91 ASN A O 1
ATOM 595 N N . ALA A 1 92 ? 4.457 0.475 -11.731 1.00 90.81 92 ALA A N 1
ATOM 596 C CA . ALA A 1 92 ? 3.857 1.732 -11.276 1.00 90.81 92 ALA A CA 1
ATOM 597 C C . ALA A 1 92 ? 2.663 1.559 -10.319 1.00 90.81 92 ALA A C 1
ATOM 599 O O . ALA A 1 92 ? 2.351 2.474 -9.565 1.00 90.81 92 ALA A O 1
ATOM 600 N N . THR A 1 93 ? 1.980 0.413 -10.357 1.00 93.44 93 THR A N 1
ATOM 601 C CA . THR A 1 93 ? 0.735 0.182 -9.599 1.00 93.44 93 THR A CA 1
ATOM 602 C C . THR A 1 93 ? 0.930 -0.734 -8.395 1.00 93.44 93 THR A C 1
ATOM 604 O O . THR A 1 93 ? -0.007 -0.946 -7.629 1.00 93.44 93 THR A O 1
ATOM 607 N N . LEU A 1 94 ? 2.107 -1.347 -8.278 1.00 95.50 94 LEU A N 1
ATOM 608 C CA . LEU A 1 94 ? 2.406 -2.369 -7.287 1.00 95.50 94 LEU A CA 1
ATOM 609 C C . LEU A 1 94 ? 2.984 -1.752 -6.018 1.00 95.50 94 LEU A C 1
ATOM 611 O O . LEU A 1 94 ? 3.882 -0.910 -6.060 1.00 95.50 94 LEU A O 1
ATOM 615 N N . MET A 1 95 ? 2.492 -2.238 -4.887 1.00 97.44 95 MET A N 1
ATOM 616 C CA . MET A 1 95 ? 3.006 -1.934 -3.562 1.00 97.44 95 MET A CA 1
ATOM 617 C C . MET A 1 95 ? 3.358 -3.246 -2.862 1.00 97.44 95 MET A C 1
ATOM 619 O O . MET A 1 95 ? 2.661 -4.249 -3.024 1.00 97.44 95 MET A O 1
ATOM 623 N N . LEU A 1 96 ? 4.425 -3.253 -2.072 1.00 97.50 96 LEU A N 1
ATOM 624 C CA . LEU A 1 96 ? 4.809 -4.384 -1.234 1.00 97.50 96 LEU A CA 1
ATOM 625 C C . LEU A 1 96 ? 4.626 -3.998 0.231 1.00 97.50 96 LEU A C 1
ATOM 627 O O . LEU A 1 96 ? 5.404 -3.210 0.770 1.00 97.50 96 LEU A O 1
ATOM 631 N N . LEU A 1 97 ? 3.605 -4.567 0.869 1.00 97.88 97 LEU A N 1
ATOM 632 C CA . LEU A 1 97 ? 3.402 -4.449 2.305 1.00 97.88 97 LEU A CA 1
ATOM 633 C C . LEU A 1 97 ? 4.292 -5.466 3.023 1.00 97.88 97 LEU A C 1
ATOM 635 O O . LEU A 1 97 ? 4.154 -6.681 2.845 1.00 97.88 97 LEU A O 1
ATOM 639 N N . ARG A 1 98 ? 5.188 -4.947 3.851 1.00 96.56 98 ARG A N 1
ATOM 640 C CA . ARG A 1 98 ? 6.106 -5.685 4.716 1.00 96.56 98 ARG A CA 1
ATOM 641 C C . ARG A 1 98 ? 5.676 -5.498 6.166 1.00 96.56 98 ARG A C 1
ATOM 643 O O . ARG A 1 98 ? 4.880 -4.614 6.485 1.00 96.56 98 ARG A O 1
ATOM 650 N N . LYS A 1 99 ? 6.213 -6.316 7.067 1.00 95.12 99 LYS A N 1
ATOM 651 C CA . LYS A 1 99 ? 5.978 -6.154 8.504 1.00 95.12 99 LYS A CA 1
ATOM 652 C C . LYS A 1 99 ? 6.445 -4.778 8.984 1.00 95.12 99 LYS A C 1
ATOM 654 O O . LYS A 1 99 ? 5.749 -4.143 9.779 1.00 95.12 99 LYS A O 1
ATOM 659 N N . GLY A 1 100 ? 7.600 -4.336 8.491 1.00 94.69 100 GLY A N 1
ATOM 660 C CA . GLY A 1 100 ? 8.201 -3.059 8.845 1.00 94.69 100 GLY A CA 1
ATOM 661 C C . GLY A 1 100 ? 7.774 -1.854 8.011 1.00 94.69 100 GLY A C 1
ATOM 662 O O . GLY A 1 100 ? 8.200 -0.764 8.362 1.00 94.69 100 GLY A O 1
ATOM 663 N N . GLY A 1 101 ? 6.974 -1.981 6.946 1.00 95.94 101 GLY A N 1
ATOM 664 C CA . GLY A 1 101 ? 6.731 -0.844 6.050 1.00 95.94 101 GLY A CA 1
ATOM 665 C C . GLY A 1 101 ? 5.903 -1.135 4.804 1.00 95.94 101 GLY A C 1
ATOM 666 O O . GLY A 1 101 ? 5.474 -2.266 4.568 1.00 95.94 101 GLY A O 1
ATOM 667 N N . LEU A 1 102 ? 5.715 -0.113 3.973 1.00 96.19 102 LEU A N 1
ATOM 668 C CA . LEU A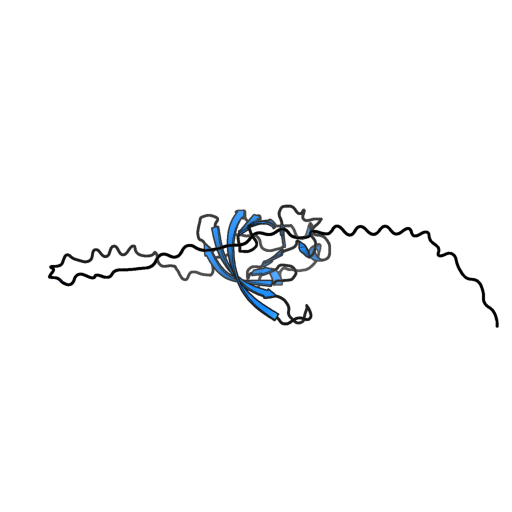 1 102 ? 5.028 -0.193 2.688 1.00 96.19 102 LEU A CA 1
ATOM 669 C C . LEU A 1 102 ? 5.933 0.379 1.597 1.00 96.19 102 LEU A C 1
ATOM 671 O O . LEU A 1 102 ? 6.243 1.566 1.583 1.00 96.19 102 LEU A O 1
ATOM 675 N N . ASN A 1 103 ? 6.349 -0.464 0.656 1.00 95.19 103 ASN A N 1
ATOM 676 C CA . ASN A 1 103 ? 7.201 -0.022 -0.442 1.00 95.19 103 ASN A CA 1
ATOM 677 C C . ASN A 1 103 ? 6.363 0.177 -1.696 1.00 95.19 103 ASN A C 1
ATOM 679 O O . ASN A 1 103 ? 5.715 -0.757 -2.170 1.00 95.19 103 ASN A O 1
ATOM 683 N N . THR A 1 104 ? 6.425 1.371 -2.269 1.00 93.31 104 THR A N 1
ATOM 684 C CA . THR A 1 104 ? 6.046 1.579 -3.670 1.00 93.31 104 THR A CA 1
ATOM 685 C C . THR A 1 104 ? 7.259 1.320 -4.563 1.00 93.31 104 THR A C 1
ATOM 687 O O . THR A 1 104 ? 8.364 1.087 -4.075 1.00 93.31 104 THR A O 1
ATOM 690 N N . SER A 1 105 ? 7.086 1.364 -5.883 1.00 87.75 105 SER A N 1
ATOM 691 C CA . SER A 1 105 ? 8.193 1.116 -6.817 1.00 87.75 105 SER A CA 1
ATOM 692 C C . SER A 1 105 ? 9.402 2.047 -6.642 1.00 87.75 105 SER A C 1
ATOM 694 O O . SER A 1 105 ? 10.535 1.618 -6.864 1.00 87.75 105 SER A O 1
ATOM 696 N N . ARG A 1 106 ? 9.177 3.306 -6.247 1.00 87.31 106 ARG A N 1
ATOM 697 C CA . ARG A 1 106 ? 10.239 4.324 -6.156 1.00 87.31 106 ARG A CA 1
ATOM 698 C C . ARG A 1 106 ? 10.494 4.843 -4.756 1.00 87.31 106 ARG A C 1
ATOM 700 O O . ARG A 1 106 ? 11.558 5.395 -4.514 1.00 87.31 106 ARG A O 1
ATOM 707 N N . VAL A 1 107 ? 9.517 4.683 -3.873 1.00 93.06 107 VAL A N 1
ATOM 708 C CA . VAL A 1 107 ? 9.543 5.248 -2.529 1.00 93.06 107 VAL A CA 1
ATOM 709 C C . VAL A 1 107 ? 9.328 4.103 -1.545 1.00 93.06 107 VAL A C 1
ATOM 711 O O . VAL A 1 107 ? 8.180 3.683 -1.339 1.00 93.06 107 VAL A O 1
ATOM 714 N N . PRO A 1 108 ? 10.407 3.516 -0.999 1.00 94.38 108 PRO A N 1
ATOM 715 C CA . PRO A 1 108 ? 10.313 2.693 0.194 1.00 94.38 108 PRO A CA 1
ATOM 716 C C . PRO A 1 108 ? 9.929 3.558 1.397 1.00 94.38 108 PRO A C 1
ATOM 718 O O . PRO A 1 108 ? 10.490 4.636 1.600 1.00 94.38 108 PRO A O 1
ATOM 721 N N . CYS A 1 109 ? 8.996 3.062 2.206 1.00 95.88 109 CYS A N 1
ATOM 722 C CA . CYS A 1 109 ? 8.610 3.672 3.470 1.00 95.88 109 CYS A CA 1
ATOM 723 C C . CYS A 1 109 ? 8.649 2.625 4.584 1.00 95.88 109 CYS A C 1
ATOM 725 O O . CYS A 1 109 ? 8.094 1.533 4.439 1.00 95.88 109 CYS A O 1
ATOM 727 N N . ASP A 1 110 ? 9.282 2.967 5.704 1.00 96.75 110 ASP A N 1
ATOM 728 C CA . ASP A 1 110 ? 9.324 2.146 6.913 1.00 96.75 110 ASP A CA 1
ATOM 729 C C . ASP A 1 110 ? 8.389 2.715 7.985 1.00 96.75 110 ASP A C 1
ATOM 731 O O . ASP A 1 110 ? 8.436 3.899 8.325 1.00 96.75 110 ASP A O 1
ATOM 735 N N . PHE A 1 111 ? 7.563 1.859 8.580 1.00 96.62 111 PHE A N 1
ATOM 736 C CA . PHE A 1 111 ? 6.676 2.183 9.688 1.00 96.62 111 PHE A CA 1
ATOM 737 C C . PHE A 1 111 ? 7.480 2.511 10.955 1.00 96.62 111 PHE A C 1
ATOM 739 O O . PHE A 1 111 ? 8.009 1.650 11.676 1.00 96.62 111 PHE A O 1
ATOM 746 N N . THR A 1 112 ? 7.509 3.793 11.304 1.00 96.44 112 THR A N 1
ATOM 747 C CA . THR A 1 112 ? 8.143 4.270 12.537 1.00 96.44 112 THR A CA 1
ATOM 748 C C . THR A 1 112 ? 7.195 4.139 13.724 1.00 96.44 112 THR A C 1
ATOM 750 O O . THR A 1 112 ? 7.629 3.716 14.801 1.00 96.44 112 THR A O 1
ATOM 753 N N . ARG A 1 113 ? 5.895 4.398 13.521 1.00 96.25 113 ARG A N 1
ATOM 754 C CA . ARG A 1 113 ? 4.848 4.302 14.548 1.00 96.25 113 ARG A CA 1
ATOM 755 C C . ARG A 1 113 ? 3.504 3.933 13.923 1.00 96.25 113 ARG A C 1
ATOM 757 O O . ARG A 1 113 ? 3.147 4.444 12.871 1.00 96.25 113 ARG A O 1
ATOM 764 N N . ILE A 1 114 ? 2.748 3.074 14.598 1.00 97.12 114 ILE A N 1
ATOM 765 C CA . ILE A 1 114 ? 1.373 2.728 14.228 1.00 97.12 114 ILE A CA 1
ATOM 766 C C . ILE A 1 114 ? 0.525 2.839 15.489 1.00 97.12 114 ILE A C 1
ATOM 768 O O . ILE A 1 114 ? 0.844 2.242 16.519 1.00 97.12 114 ILE A O 1
ATOM 772 N N . GLU A 1 115 ? -0.559 3.598 15.401 1.00 96.19 115 GLU A N 1
ATOM 773 C CA . GLU A 1 115 ? -1.475 3.855 16.507 1.00 96.19 115 GLU A CA 1
ATOM 774 C C . GLU A 1 115 ? -2.884 3.482 16.077 1.00 96.19 115 GLU A C 1
ATOM 776 O O . GLU A 1 115 ? -3.402 4.025 15.104 1.00 96.19 115 GLU A O 1
ATOM 781 N N . LYS A 1 116 ? -3.534 2.569 16.801 1.00 96.00 116 LYS A N 1
ATOM 782 C CA . LYS A 1 116 ? -4.945 2.264 16.561 1.00 96.00 116 LYS A CA 1
ATOM 783 C C . LYS A 1 116 ? -5.803 3.397 17.131 1.00 96.00 116 LYS A C 1
ATOM 785 O O . LYS A 1 116 ? -5.831 3.596 18.341 1.00 96.00 116 LYS A O 1
ATOM 790 N N . THR A 1 117 ? -6.489 4.135 16.263 1.00 96.44 117 THR A N 1
ATOM 791 C CA . THR A 1 117 ? -7.296 5.321 16.612 1.00 96.44 117 THR A CA 1
ATOM 792 C C . THR A 1 117 ? -8.802 5.062 16.554 1.00 96.44 117 THR A C 1
ATOM 794 O O . THR A 1 117 ? -9.594 5.900 16.977 1.00 96.44 117 THR A O 1
ATOM 797 N N . GLY A 1 118 ? -9.212 3.891 16.062 1.00 95.38 118 GLY A N 1
ATOM 798 C CA . GLY A 1 118 ? -10.598 3.428 16.043 1.00 95.38 118 GLY A CA 1
ATOM 799 C C . GLY A 1 118 ? -10.686 1.919 15.795 1.00 95.38 118 GLY A C 1
ATOM 800 O O . GLY A 1 118 ? -9.653 1.251 15.732 1.00 95.38 118 GLY A O 1
ATOM 801 N N . PRO A 1 119 ? -11.895 1.348 15.646 1.00 95.00 119 PRO A N 1
ATOM 802 C CA . PRO A 1 119 ? -12.075 -0.091 15.421 1.00 95.00 119 PRO A CA 1
ATOM 803 C C . PRO A 1 119 ? -11.308 -0.620 14.198 1.00 95.00 119 PRO A C 1
ATOM 805 O O . PRO A 1 119 ? -10.670 -1.673 14.286 1.00 95.00 119 PRO A O 1
ATOM 808 N N . ASP A 1 120 ? -11.323 0.159 13.118 1.00 97.12 120 ASP A N 1
ATOM 809 C CA . ASP A 1 120 ? -10.771 -0.099 11.783 1.00 97.12 120 ASP A CA 1
ATOM 810 C C . ASP A 1 120 ? -9.773 0.987 11.335 1.00 97.12 120 ASP A C 1
ATOM 812 O O . ASP A 1 120 ? -9.323 0.988 10.194 1.00 97.12 120 ASP A O 1
ATOM 816 N N . ARG A 1 121 ? -9.424 1.935 12.212 1.00 98.06 121 ARG A N 1
ATOM 817 C CA . ARG A 1 121 ? -8.611 3.111 11.869 1.00 98.06 121 ARG A CA 1
ATOM 818 C C . ARG A 1 121 ? -7.282 3.120 12.598 1.00 98.06 121 ARG A C 1
ATOM 820 O O . ARG A 1 121 ? -7.219 2.878 13.806 1.00 98.06 121 ARG A O 1
ATOM 827 N N . TYR A 1 122 ? -6.242 3.452 11.846 1.00 98.25 122 TYR A N 1
ATOM 828 C CA . TYR A 1 122 ? -4.868 3.501 12.308 1.00 98.25 122 TYR A CA 1
ATOM 829 C C . TYR A 1 122 ? -4.218 4.796 11.834 1.00 98.25 122 TYR A C 1
ATOM 831 O O . TYR A 1 122 ? -4.328 5.148 10.663 1.00 98.25 122 TYR A O 1
ATOM 839 N N . ARG A 1 123 ? -3.527 5.503 12.724 1.00 97.88 123 ARG A N 1
ATOM 840 C CA . ARG A 1 123 ? -2.578 6.549 12.338 1.00 97.88 123 ARG A CA 1
ATOM 841 C C . ARG A 1 123 ? -1.218 5.890 12.152 1.00 97.88 123 ARG A C 1
ATOM 843 O O . ARG A 1 123 ? -0.732 5.230 13.069 1.00 97.88 123 ARG A O 1
ATOM 850 N N . VAL A 1 124 ? -0.633 6.049 10.975 1.00 97.88 124 VAL A N 1
ATOM 851 C CA . VAL A 1 124 ? 0.645 5.446 10.599 1.00 97.88 124 VAL A CA 1
ATOM 852 C C . VAL A 1 124 ? 1.633 6.571 10.326 1.00 97.88 124 VAL A C 1
ATOM 854 O O . VAL A 1 124 ? 1.356 7.451 9.514 1.00 97.88 124 VAL A O 1
ATOM 857 N N . SER A 1 125 ? 2.759 6.555 11.033 1.00 97.62 125 SER A N 1
ATOM 858 C CA . SER A 1 125 ? 3.909 7.414 10.764 1.00 97.62 125 SER A CA 1
ATOM 859 C C . SER A 1 125 ? 4.997 6.589 10.094 1.00 97.62 125 SER A C 1
ATOM 861 O O . SER A 1 125 ? 5.365 5.513 10.577 1.00 97.62 125 SER A O 1
ATOM 863 N N . GLU A 1 126 ? 5.545 7.118 9.012 1.00 97.19 126 GLU A N 1
ATOM 864 C CA . GLU A 1 126 ? 6.462 6.429 8.113 1.00 97.19 126 GLU A CA 1
ATOM 865 C C . GLU A 1 126 ? 7.710 7.285 7.890 1.00 97.19 126 GLU A C 1
ATOM 867 O O . GLU A 1 126 ? 7.618 8.511 7.831 1.00 97.19 126 GLU A O 1
ATOM 872 N N . SER A 1 127 ? 8.872 6.646 7.781 1.00 97.50 127 SER A N 1
ATOM 873 C CA . SER A 1 127 ? 10.090 7.259 7.249 1.00 97.50 127 SER A CA 1
ATOM 874 C C . SER A 1 127 ? 10.234 6.792 5.811 1.00 97.50 127 SER A C 1
ATOM 876 O O . SER A 1 127 ? 10.434 5.601 5.580 1.00 97.50 127 SER A O 1
ATOM 878 N N . CYS A 1 128 ? 10.106 7.707 4.860 1.00 97.00 128 CYS A N 1
ATOM 879 C CA . CYS A 1 128 ? 10.177 7.419 3.435 1.00 97.00 128 CYS A CA 1
ATOM 880 C C . CYS A 1 128 ? 11.486 7.953 2.857 1.00 97.00 128 CYS A C 1
ATOM 882 O O . CYS A 1 128 ? 11.956 9.010 3.279 1.00 97.00 128 CYS A O 1
ATOM 884 N N . SER A 1 129 ? 12.054 7.231 1.895 1.00 95.56 129 SER A N 1
ATOM 885 C CA . SER A 1 129 ? 13.219 7.673 1.125 1.00 95.56 129 SER A CA 1
ATOM 886 C C . SER A 1 129 ? 12.847 7.782 -0.351 1.00 95.56 129 SER A C 1
ATOM 888 O O . SER A 1 129 ? 12.200 6.890 -0.902 1.00 95.56 129 SER A O 1
ATOM 890 N N . GLU A 1 130 ? 13.228 8.883 -0.989 1.00 93.62 130 GLU A N 1
ATOM 891 C CA . GLU A 1 130 ? 13.117 9.080 -2.432 1.00 93.62 130 GLU A CA 1
ATOM 892 C C . GLU A 1 130 ? 14.462 9.497 -3.031 1.00 93.62 130 GLU A C 1
ATOM 894 O O . GLU A 1 130 ? 15.297 10.117 -2.372 1.00 93.62 130 GLU A O 1
ATOM 899 N N . GLY A 1 131 ? 14.678 9.170 -4.304 1.00 91.88 131 GLY A N 1
ATOM 900 C CA . GLY A 1 131 ? 15.962 9.426 -4.948 1.00 91.88 131 GLY A CA 1
ATOM 901 C C . GLY A 1 131 ? 17.075 8.504 -4.440 1.00 91.88 131 GLY A C 1
ATOM 902 O O . GLY A 1 131 ? 16.824 7.373 -4.028 1.00 91.88 131 GLY A O 1
ATOM 903 N N . GLY A 1 132 ? 18.321 8.959 -4.525 1.00 91.56 132 GLY A N 1
ATOM 904 C CA . GLY A 1 132 ? 19.507 8.161 -4.216 1.00 91.56 132 GLY A CA 1
ATOM 905 C C . GLY A 1 132 ? 20.174 7.551 -5.451 1.00 91.56 132 GLY A C 1
ATOM 906 O O . GLY A 1 132 ? 19.751 7.751 -6.594 1.00 91.56 132 GLY A O 1
ATOM 907 N N . GLU A 1 133 ? 21.243 6.785 -5.215 1.00 89.62 133 GLU A N 1
ATOM 908 C CA . GLU A 1 133 ? 22.137 6.266 -6.265 1.00 89.62 133 GLU A CA 1
ATOM 909 C C . GLU A 1 133 ? 21.389 5.465 -7.338 1.00 89.62 133 GLU A C 1
ATOM 911 O O . GLU A 1 133 ? 21.630 5.656 -8.530 1.00 89.62 133 GLU A O 1
ATOM 916 N N . ALA A 1 134 ? 20.417 4.644 -6.928 1.00 86.06 134 ALA A N 1
ATOM 917 C CA . ALA A 1 134 ? 19.585 3.853 -7.836 1.00 86.06 134 ALA A CA 1
ATOM 918 C C . ALA A 1 134 ? 18.811 4.708 -8.860 1.00 86.06 134 ALA A C 1
ATOM 920 O O . ALA A 1 134 ? 18.423 4.205 -9.915 1.00 86.06 134 ALA A O 1
ATOM 921 N N . TRP A 1 135 ? 18.609 5.995 -8.563 1.00 87.44 135 TRP A N 1
ATOM 922 C CA . TRP A 1 135 ? 17.874 6.949 -9.391 1.00 87.44 135 TRP A CA 1
ATOM 923 C C . TRP A 1 135 ? 18.749 8.090 -9.928 1.00 87.44 135 TRP A C 1
ATOM 925 O O . TRP A 1 135 ? 18.246 8.949 -10.649 1.00 87.44 135 TRP A O 1
ATOM 935 N N . GLY A 1 136 ? 20.052 8.101 -9.622 1.00 92.94 136 GLY A N 1
ATOM 936 C CA . GLY A 1 136 ? 20.985 9.136 -10.077 1.00 92.94 136 GLY A CA 1
ATOM 937 C C . GLY A 1 136 ? 20.730 10.522 -9.474 1.00 92.94 136 GLY A C 1
ATOM 938 O O . GLY A 1 136 ? 21.124 11.524 -10.071 1.00 92.94 136 GLY A O 1
ATOM 939 N N . THR A 1 137 ? 20.067 10.591 -8.318 1.00 94.75 137 THR A N 1
ATOM 940 C CA . THR A 1 137 ? 19.778 11.841 -7.600 1.00 94.75 137 THR A CA 1
ATOM 941 C C . THR A 1 137 ? 20.268 11.765 -6.158 1.00 94.75 137 THR A C 1
ATOM 943 O O . THR A 1 137 ? 20.622 10.695 -5.666 1.00 94.75 137 THR A O 1
ATOM 946 N N . GLU A 1 138 ? 20.278 12.899 -5.460 1.00 96.00 138 GLU A N 1
ATOM 947 C CA . GLU A 1 138 ? 20.439 12.903 -4.004 1.00 96.00 138 GLU A CA 1
ATOM 948 C C . GLU A 1 138 ? 19.285 12.131 -3.343 1.00 96.00 138 GLU A C 1
ATOM 950 O O . GLU A 1 138 ? 18.173 12.089 -3.881 1.00 96.00 138 GLU A O 1
ATOM 955 N N . GLU A 1 139 ? 19.577 11.469 -2.222 1.00 96.00 139 GLU A N 1
ATOM 956 C CA . GLU A 1 139 ? 18.570 10.806 -1.395 1.00 96.00 139 GLU A CA 1
ATOM 957 C C . GLU A 1 139 ? 17.884 11.841 -0.500 1.00 96.00 139 GLU A C 1
ATOM 959 O O . GLU A 1 139 ? 18.545 12.592 0.220 1.00 96.00 139 GLU A O 1
ATOM 964 N N . HIS A 1 140 ? 16.555 11.854 -0.515 1.00 95.94 140 HIS A N 1
ATOM 965 C CA . HIS A 1 140 ? 15.750 12.671 0.375 1.00 95.94 140 HIS A CA 1
ATOM 966 C C . HIS A 1 140 ? 14.926 11.778 1.301 1.00 95.94 140 HIS A C 1
ATOM 968 O O . HIS A 1 140 ? 14.069 11.017 0.855 1.00 95.94 140 HIS A O 1
ATOM 974 N N . VAL A 1 141 ? 15.185 11.888 2.605 1.00 96.69 141 VAL A N 1
ATOM 975 C CA . VAL A 1 141 ? 14.439 11.172 3.644 1.00 96.69 141 VAL A CA 1
ATOM 976 C C . VAL A 1 141 ? 13.458 12.126 4.310 1.00 96.69 141 VAL A C 1
ATOM 978 O O . VAL A 1 141 ? 13.847 13.194 4.787 1.00 96.69 141 VAL A O 1
ATOM 981 N N . TYR A 1 142 ? 12.194 11.724 4.388 1.00 96.25 142 TYR A N 1
ATOM 982 C CA . TYR A 1 142 ? 11.129 12.527 4.981 1.00 96.25 142 TYR A CA 1
ATOM 983 C C . TYR A 1 142 ? 10.167 11.678 5.809 1.00 96.25 142 TYR A C 1
ATOM 985 O O . TYR A 1 142 ? 10.084 10.457 5.679 1.00 96.25 142 TYR A O 1
ATOM 993 N N . THR A 1 143 ? 9.430 12.343 6.698 1.00 97.31 143 THR A N 1
ATOM 994 C CA . THR A 1 143 ? 8.362 11.709 7.475 1.00 97.31 143 THR A CA 1
ATOM 995 C C . THR A 1 143 ? 7.031 11.877 6.757 1.00 97.31 143 THR A C 1
ATOM 997 O O . THR A 1 143 ? 6.655 12.998 6.424 1.00 97.31 143 THR A O 1
ATOM 1000 N N . ASN A 1 144 ? 6.299 10.781 6.581 1.00 97.00 144 ASN A N 1
ATOM 1001 C CA . ASN A 1 144 ? 4.916 10.786 6.111 1.00 97.00 144 ASN A CA 1
ATOM 1002 C C . ASN A 1 144 ? 3.997 10.341 7.257 1.00 97.00 144 ASN A C 1
ATOM 1004 O O . ASN A 1 144 ? 4.335 9.428 8.011 1.00 97.00 144 ASN A O 1
ATOM 1008 N N . ILE A 1 145 ? 2.851 10.999 7.422 1.00 97.62 145 ILE A N 1
ATOM 1009 C CA . ILE A 1 145 ? 1.820 10.586 8.373 1.00 97.62 145 ILE A CA 1
ATOM 1010 C C . ILE A 1 145 ? 0.512 10.419 7.615 1.00 97.62 145 ILE A C 1
ATOM 1012 O O . ILE A 1 145 ? -0.044 11.385 7.101 1.00 97.62 145 ILE A O 1
ATOM 1016 N N . SER A 1 146 ? -0.018 9.202 7.622 1.00 98.12 146 SER A N 1
ATOM 1017 C CA . SER A 1 146 ? -1.256 8.854 6.931 1.00 98.12 146 SER A CA 1
ATOM 1018 C C . SER A 1 146 ? -2.235 8.150 7.870 1.00 98.12 146 SER A C 1
ATOM 1020 O O . SER A 1 146 ? -1.861 7.547 8.879 1.00 98.12 146 SER A O 1
ATOM 1022 N N . THR A 1 147 ? -3.524 8.226 7.550 1.00 98.56 147 THR A N 1
ATOM 1023 C CA . THR A 1 147 ? -4.559 7.413 8.198 1.00 98.56 147 THR A CA 1
ATOM 1024 C C . THR A 1 147 ? -4.858 6.198 7.337 1.00 98.56 147 THR A C 1
ATOM 1026 O O . THR A 1 147 ? -5.207 6.329 6.170 1.00 98.56 147 THR A O 1
ATOM 1029 N N . TYR A 1 148 ? -4.763 5.012 7.924 1.00 98.44 148 TYR A N 1
ATOM 1030 C CA . TYR A 1 148 ? -5.123 3.754 7.288 1.00 98.44 148 TYR A CA 1
ATOM 1031 C C . TYR A 1 148 ? -6.491 3.328 7.828 1.00 98.44 148 TYR A C 1
ATOM 1033 O O . TYR 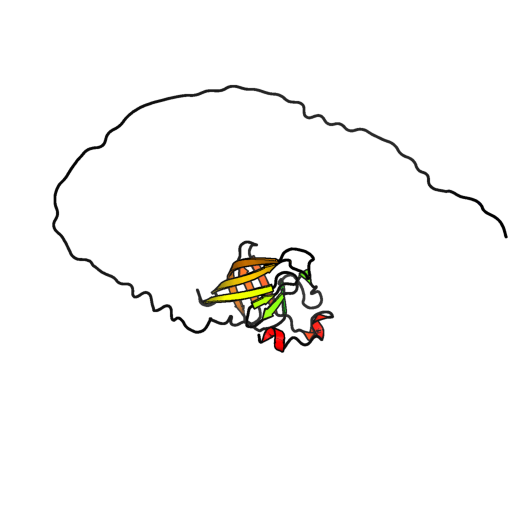A 1 148 ? -6.657 3.141 9.038 1.00 98.44 148 TYR A O 1
ATOM 1041 N N . ARG A 1 149 ? -7.477 3.180 6.942 1.00 98.62 149 ARG A N 1
ATOM 1042 C CA . ARG A 1 149 ? -8.775 2.557 7.240 1.00 98.62 149 ARG A CA 1
ATOM 1043 C C . ARG A 1 149 ? -8.754 1.126 6.713 1.00 98.62 149 ARG A C 1
ATOM 1045 O O . ARG A 1 149 ? -8.678 0.922 5.506 1.00 98.62 149 ARG A O 1
ATOM 1052 N N . VAL A 1 150 ? -8.764 0.147 7.606 1.00 98.50 150 VAL A N 1
ATOM 1053 C CA . VAL A 1 150 ? -8.640 -1.275 7.277 1.00 98.50 150 VAL A CA 1
ATOM 1054 C C . VAL A 1 150 ? -10.027 -1.893 7.144 1.00 98.50 150 VAL A C 1
ATOM 1056 O O . VAL A 1 150 ? -10.688 -2.158 8.143 1.00 98.50 150 VAL A O 1
ATOM 1059 N N . ASP A 1 151 ? -10.450 -2.147 5.907 1.00 98.12 151 ASP A N 1
ATOM 1060 C CA . ASP A 1 151 ? -11.765 -2.725 5.613 1.00 98.12 151 ASP A CA 1
ATOM 1061 C C . ASP A 1 151 ? -11.771 -4.249 5.853 1.00 98.12 151 A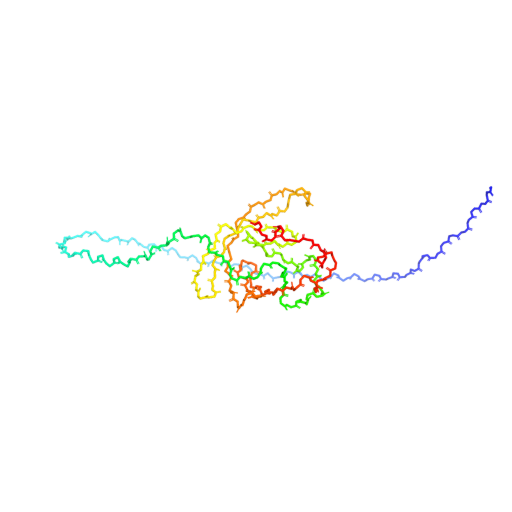SP A C 1
ATOM 1063 O O . ASP A 1 151 ? -12.772 -4.833 6.266 1.00 98.12 151 ASP A O 1
ATOM 1067 N N . SER A 1 152 ? -10.641 -4.910 5.581 1.00 98.31 152 SER A N 1
ATOM 1068 C CA . SER A 1 152 ? -10.406 -6.337 5.838 1.00 98.31 152 SER A CA 1
ATOM 1069 C C . SER A 1 152 ? -8.904 -6.635 5.874 1.00 98.31 152 SER A C 1
ATOM 1071 O O . SER A 1 152 ? -8.093 -5.784 5.521 1.00 98.31 152 SER A O 1
ATOM 1073 N N . GLU A 1 153 ? -8.513 -7.872 6.190 1.00 98.19 153 GLU A N 1
ATOM 1074 C CA . GLU A 1 153 ? -7.100 -8.290 6.149 1.00 98.19 153 GLU A CA 1
ATOM 1075 C C . GLU A 1 153 ? -6.435 -8.159 4.764 1.00 98.19 153 GLU A C 1
ATOM 1077 O O . GLU A 1 153 ? -5.216 -8.216 4.661 1.00 98.19 153 GLU A O 1
ATOM 1082 N N . THR A 1 154 ? -7.210 -7.993 3.689 1.00 98.56 154 THR A N 1
ATOM 1083 C CA . THR A 1 154 ? -6.705 -7.908 2.307 1.00 98.56 154 THR A CA 1
ATOM 1084 C C . THR A 1 154 ? -7.073 -6.607 1.604 1.00 98.56 154 THR A C 1
ATOM 1086 O O . THR A 1 154 ? -6.807 -6.466 0.411 1.00 98.56 154 THR A O 1
ATOM 1089 N N . ARG A 1 155 ? -7.690 -5.651 2.303 1.00 98.50 155 ARG A N 1
ATOM 1090 C CA . ARG A 1 155 ? -8.165 -4.404 1.700 1.00 98.50 155 ARG A CA 1
ATOM 1091 C C . ARG A 1 155 ? -8.144 -3.283 2.719 1.00 98.50 155 ARG A C 1
ATOM 1093 O O . ARG A 1 155 ? -8.692 -3.427 3.811 1.00 98.50 155 ARG A O 1
ATOM 1100 N N . PHE A 1 156 ? -7.543 -2.169 2.343 1.00 98.69 156 PHE A N 1
ATOM 1101 C CA . PHE A 1 156 ? -7.508 -0.979 3.175 1.00 98.69 156 PHE A CA 1
ATOM 1102 C C . PHE A 1 156 ? -7.431 0.270 2.314 1.00 98.69 156 PHE A C 1
ATOM 1104 O O . PHE A 1 156 ? -7.170 0.216 1.113 1.00 98.69 156 PHE A O 1
ATOM 1111 N N . THR A 1 157 ? -7.678 1.401 2.951 1.00 98.62 157 THR A N 1
ATOM 1112 C CA . THR A 1 157 ? -7.645 2.712 2.332 1.00 98.62 157 THR A CA 1
ATOM 1113 C C . THR A 1 157 ? -6.627 3.589 3.044 1.00 98.62 157 THR A C 1
ATOM 1115 O O . THR A 1 157 ? -6.683 3.730 4.266 1.00 98.62 157 THR A O 1
ATOM 1118 N N . ILE A 1 158 ? -5.697 4.156 2.279 1.00 98.00 158 ILE A N 1
ATOM 1119 C CA . ILE A 1 158 ? -4.684 5.106 2.739 1.00 98.00 158 ILE A CA 1
ATOM 1120 C C . ILE A 1 158 ? -5.234 6.508 2.506 1.00 98.00 158 ILE A C 1
ATOM 1122 O O . ILE A 1 158 ? -5.670 6.826 1.404 1.00 98.00 158 ILE A O 1
ATOM 1126 N N . ILE A 1 159 ? -5.234 7.332 3.546 1.00 98.44 159 ILE A N 1
ATOM 1127 C CA . ILE A 1 159 ? -5.691 8.720 3.514 1.00 98.44 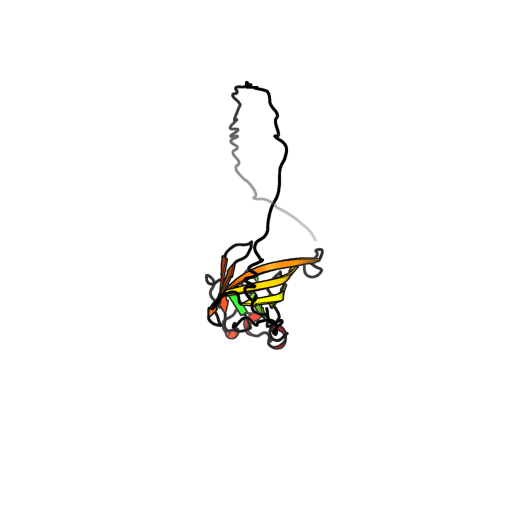159 ILE A CA 1
ATOM 1128 C C . ILE A 1 159 ? -4.513 9.577 3.971 1.00 98.44 159 ILE A C 1
ATOM 1130 O O . ILE A 1 159 ? -4.156 9.550 5.152 1.00 98.44 159 ILE A O 1
ATOM 1134 N N . GLY A 1 160 ? -3.913 10.315 3.045 1.00 95.44 160 GLY A N 1
ATOM 1135 C CA . GLY A 1 160 ? -2.770 11.188 3.310 1.00 95.44 160 GLY A CA 1
ATOM 1136 C C . GLY A 1 160 ? -2.833 12.461 2.474 1.00 95.44 160 GLY A C 1
ATOM 1137 O O . GLY A 1 160 ? -3.868 12.781 1.887 1.00 95.44 160 GLY A O 1
ATOM 1138 N N . ASP A 1 161 ? -1.713 13.174 2.386 1.00 89.50 161 ASP A N 1
ATOM 1139 C CA . ASP A 1 161 ? -1.640 14.464 1.682 1.00 89.50 161 ASP A CA 1
ATOM 1140 C C . ASP A 1 161 ? -1.925 14.344 0.175 1.00 89.50 161 ASP A C 1
ATOM 1142 O O . ASP A 1 161 ? -2.463 15.260 -0.442 1.00 89.50 161 ASP A O 1
ATOM 1146 N N . GLY A 1 162 ? -1.625 13.182 -0.416 1.00 88.06 162 GLY A N 1
ATOM 1147 C CA . GLY A 1 162 ? -1.934 12.857 -1.813 1.00 88.06 162 GLY A CA 1
ATOM 1148 C C . GLY A 1 162 ? -3.398 12.484 -2.080 1.00 88.06 162 GLY A C 1
ATOM 1149 O O . GLY A 1 162 ? -3.735 12.142 -3.212 1.00 88.06 162 GLY A O 1
ATOM 1150 N N . GLY A 1 163 ? -4.262 12.528 -1.062 1.00 94.88 163 GLY A N 1
ATOM 1151 C CA . GLY A 1 163 ? -5.663 12.123 -1.138 1.00 94.88 163 GLY A CA 1
ATOM 1152 C C . GLY A 1 163 ? -5.929 10.729 -0.565 1.00 94.88 163 GLY A C 1
ATOM 1153 O O . GLY A 1 163 ? -5.176 10.210 0.260 1.00 94.88 163 GLY A O 1
ATOM 1154 N N . GLU A 1 164 ? -7.051 10.145 -0.983 1.00 96.88 164 GLU A N 1
ATOM 1155 C CA . GLU A 1 164 ? -7.520 8.832 -0.533 1.00 96.88 164 GLU A CA 1
ATOM 1156 C C . GLU A 1 164 ? -7.294 7.778 -1.624 1.00 96.88 164 GLU A C 1
ATOM 1158 O O . GLU A 1 164 ? -7.718 7.956 -2.767 1.00 96.88 164 GLU A O 1
ATOM 1163 N N . GLN A 1 165 ? -6.654 6.663 -1.267 1.00 96.19 165 GLN A N 1
ATOM 1164 C CA . GLN A 1 165 ? -6.408 5.538 -2.166 1.00 96.19 165 GLN A CA 1
ATOM 1165 C C . GLN A 1 165 ? -6.790 4.218 -1.498 1.00 96.19 165 GLN A C 1
ATOM 1167 O O . GLN A 1 165 ? -6.199 3.815 -0.497 1.00 96.19 165 GLN A O 1
ATOM 1172 N N . THR A 1 166 ? -7.754 3.507 -2.081 1.00 98.06 166 THR A N 1
ATOM 1173 C CA . THR A 1 166 ? -8.077 2.134 -1.679 1.00 98.06 166 THR A CA 1
ATOM 1174 C C . THR A 1 166 ? -7.200 1.140 -2.427 1.00 98.06 166 THR A C 1
ATOM 1176 O O . THR A 1 166 ? -7.083 1.193 -3.654 1.00 98.06 166 THR A O 1
ATOM 1179 N N . VAL A 1 167 ? -6.620 0.201 -1.684 1.00 97.94 167 VAL A N 1
ATOM 1180 C CA . VAL A 1 167 ? -5.742 -0.846 -2.205 1.00 97.94 167 VAL A CA 1
ATOM 1181 C C . VAL A 1 167 ? -6.205 -2.230 -1.758 1.00 97.94 167 VAL A C 1
ATOM 1183 O O . VAL A 1 167 ? -6.836 -2.398 -0.709 1.00 97.94 167 VAL A O 1
ATOM 1186 N N . LYS A 1 168 ? -5.886 -3.242 -2.564 1.00 98.50 168 LYS A N 1
ATOM 1187 C CA . LYS A 1 168 ? -6.243 -4.646 -2.330 1.00 98.50 1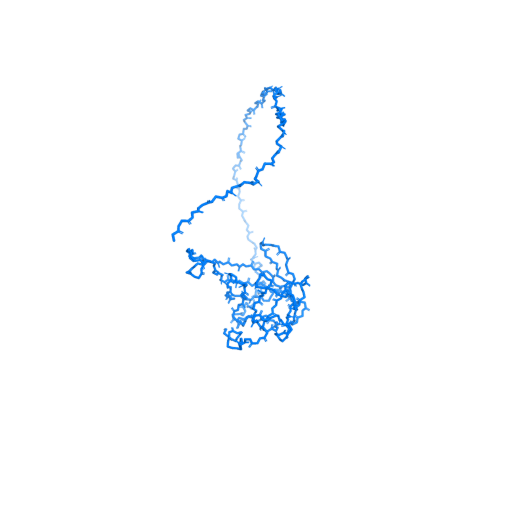68 LYS A CA 1
ATOM 1188 C C . LYS A 1 168 ? -5.051 -5.573 -2.524 1.00 98.50 168 LYS A C 1
ATOM 1190 O O . LYS A 1 168 ? -4.210 -5.336 -3.388 1.00 98.50 168 LYS A O 1
ATOM 1195 N N . HIS A 1 169 ? -5.014 -6.642 -1.740 1.00 98.69 169 HIS A N 1
ATOM 1196 C CA . HIS A 1 169 ? -3.991 -7.675 -1.815 1.00 98.69 169 HIS A CA 1
ATOM 1197 C C . HIS A 1 169 ? -4.139 -8.501 -3.099 1.00 98.69 169 HIS A C 1
ATOM 1199 O O . HIS A 1 169 ? -5.236 -8.946 -3.449 1.00 98.69 169 HIS A O 1
ATOM 1205 N N . CYS A 1 170 ? -3.013 -8.814 -3.731 1.00 98.38 170 CYS A N 1
ATOM 1206 C CA . CYS A 1 170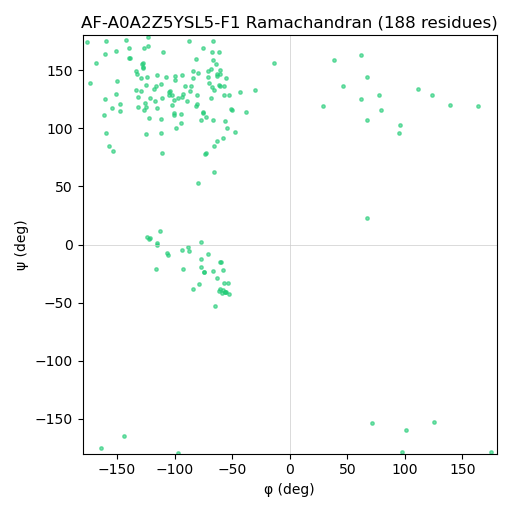 ? -2.919 -9.751 -4.840 1.00 98.38 170 CYS A CA 1
ATOM 1207 C C . CYS A 1 170 ? -2.172 -11.018 -4.419 1.00 98.38 170 CYS A C 1
ATOM 1209 O O . CYS A 1 170 ? -1.033 -10.930 -3.958 1.00 98.38 170 CYS A O 1
ATOM 1211 N N . PRO A 1 171 ? -2.756 -12.219 -4.608 1.00 97.94 171 PRO A N 1
ATOM 1212 C CA . PRO A 1 171 ? -1.981 -13.451 -4.554 1.00 97.94 171 PRO A CA 1
ATOM 1213 C C . PRO A 1 171 ? -0.793 -13.336 -5.504 1.00 97.94 171 PRO A C 1
ATOM 1215 O O . PRO A 1 171 ? -0.976 -12.999 -6.673 1.00 97.94 171 PRO A O 1
ATOM 1218 N N . GLN A 1 172 ? 0.410 -13.624 -5.020 1.00 97.94 172 GLN A N 1
ATOM 1219 C CA . GLN A 1 172 ? 1.622 -13.441 -5.812 1.00 97.94 172 GLN A CA 1
ATOM 1220 C C . GLN A 1 172 ? 1.574 -14.211 -7.141 1.00 97.94 172 GLN A C 1
ATOM 1222 O O . GLN A 1 172 ? 1.868 -13.648 -8.187 1.00 97.94 172 GLN A O 1
ATOM 1227 N N . SER A 1 173 ? 1.054 -15.442 -7.129 1.00 97.56 173 SER A N 1
ATOM 1228 C CA . SER A 1 173 ? 0.863 -16.271 -8.328 1.00 97.56 173 SER A CA 1
ATOM 1229 C C . SER A 1 173 ? -0.073 -15.671 -9.389 1.00 97.56 173 SER A C 1
ATOM 1231 O O . SER A 1 173 ? -0.090 -16.144 -10.522 1.00 97.56 173 SER A O 1
ATOM 1233 N N . SER A 1 174 ? -0.860 -14.649 -9.037 1.00 97.81 174 SER A N 1
ATOM 1234 C CA . SER A 1 174 ? -1.751 -13.932 -9.959 1.00 97.81 174 SER A CA 1
ATOM 1235 C C . SER A 1 174 ? -1.125 -12.681 -10.580 1.00 97.81 174 SER A C 1
ATOM 1237 O O . SER A 1 174 ? -1.761 -12.044 -11.419 1.00 97.81 174 SER A O 1
ATOM 1239 N N . LEU A 1 175 ? 0.088 -12.311 -10.160 1.00 98.31 175 LEU A N 1
ATOM 1240 C CA . LEU A 1 175 ? 0.818 -11.171 -10.706 1.00 98.31 175 LEU A CA 1
ATOM 1241 C C . LEU A 1 175 ? 1.527 -11.540 -12.020 1.00 98.31 175 LEU A C 1
ATOM 1243 O O . LEU A 1 175 ? 1.785 -12.718 -12.279 1.00 98.31 175 LEU A O 1
ATOM 1247 N N . PRO A 1 176 ? 1.885 -10.546 -12.848 1.00 97.56 176 PRO A N 1
ATOM 1248 C CA . PRO A 1 176 ? 2.811 -10.739 -13.958 1.00 97.56 176 PRO A CA 1
ATOM 1249 C C . PRO A 1 176 ? 4.240 -11.038 -13.491 1.00 97.56 176 PRO A C 1
ATOM 1251 O O . PRO A 1 176 ? 4.617 -10.810 -12.338 1.00 97.56 176 PRO A O 1
ATOM 1254 N N . GLU A 1 177 ? 5.072 -11.509 -14.416 1.00 96.25 177 GLU A N 1
ATOM 1255 C CA . GLU A 1 177 ? 6.523 -11.495 -14.216 1.00 96.25 177 GLU A CA 1
ATOM 1256 C C . GLU A 1 177 ? 7.034 -10.046 -14.096 1.00 96.25 177 GLU A C 1
ATOM 1258 O O . GLU A 1 177 ? 6.488 -9.151 -14.747 1.00 96.25 177 GLU A O 1
ATOM 1263 N N . PRO A 1 178 ? 8.079 -9.788 -13.287 1.00 92.94 178 PRO A N 1
ATOM 1264 C CA . PRO A 1 178 ? 8.878 -10.761 -12.530 1.00 92.94 178 PRO A CA 1
ATOM 1265 C C . PRO A 1 178 ? 8.334 -11.086 -11.123 1.00 92.94 178 PRO A C 1
ATOM 1267 O O . PRO A 1 178 ? 8.920 -11.905 -10.421 1.00 92.94 178 PRO A O 1
ATOM 1270 N N . TRP A 1 179 ? 7.239 -10.459 -10.683 1.00 96.38 179 TRP A N 1
ATOM 1271 C CA . TRP A 1 179 ? 6.742 -10.579 -9.301 1.00 96.38 179 TRP A CA 1
ATOM 1272 C C . TRP A 1 179 ? 6.074 -11.913 -8.993 1.00 96.38 179 TRP A C 1
ATOM 1274 O O . TRP A 1 179 ? 5.994 -12.311 -7.836 1.00 96.38 179 TRP A O 1
ATOM 1284 N N . ARG A 1 180 ? 5.567 -12.603 -10.015 1.00 97.50 180 ARG A N 1
ATOM 1285 C CA . ARG A 1 180 ? 4.865 -13.874 -9.835 1.00 97.50 180 ARG A CA 1
ATOM 1286 C C . ARG A 1 180 ? 5.703 -14.941 -9.133 1.00 97.50 180 ARG A C 1
ATOM 1288 O O . ARG A 1 180 ? 5.178 -15.684 -8.310 1.00 97.50 180 ARG A O 1
ATOM 1295 N N . ASP A 1 181 ? 6.987 -14.991 -9.476 1.00 95.31 181 ASP A N 1
ATOM 1296 C CA . ASP A 1 181 ? 7.854 -16.134 -9.192 1.00 95.31 181 ASP A CA 1
ATOM 1297 C C . ASP A 1 181 ? 9.087 -15.755 -8.345 1.00 95.31 181 ASP A C 1
ATOM 1299 O O . ASP A 1 181 ? 9.950 -16.597 -8.103 1.00 95.31 181 ASP A O 1
ATOM 1303 N N . ASN A 1 182 ? 9.200 -14.500 -7.887 1.00 94.12 182 ASN A N 1
ATOM 1304 C CA . ASN A 1 182 ? 10.312 -14.076 -7.034 1.00 94.12 182 ASN A CA 1
ATOM 1305 C C . ASN A 1 182 ? 10.112 -14.493 -5.566 1.00 94.12 182 ASN A C 1
ATOM 1307 O O . ASN A 1 182 ? 8.999 -14.531 -5.055 1.00 94.12 182 ASN A O 1
ATOM 1311 N N . ASP A 1 183 ? 11.192 -14.790 -4.846 1.00 94.75 183 ASP A N 1
ATOM 1312 C CA . ASP A 1 183 ? 11.088 -15.021 -3.404 1.00 94.75 183 ASP A CA 1
ATOM 1313 C C . ASP A 1 183 ? 11.038 -13.679 -2.664 1.00 94.75 183 ASP A C 1
ATOM 1315 O O . ASP A 1 183 ? 11.948 -12.856 -2.783 1.00 94.75 183 ASP A O 1
ATOM 1319 N N . ILE A 1 184 ? 9.959 -13.458 -1.913 1.00 94.62 184 ILE A N 1
ATOM 1320 C CA . ILE A 1 184 ? 9.750 -12.254 -1.101 1.00 94.62 184 ILE A CA 1
ATOM 1321 C C . ILE A 1 184 ? 9.697 -12.557 0.398 1.00 94.62 184 ILE A C 1
ATOM 1323 O O . ILE A 1 184 ? 9.494 -11.634 1.183 1.00 94.62 184 ILE A O 1
ATOM 1327 N N . ALA A 1 185 ? 9.836 -13.822 0.812 1.00 93.94 185 ALA A N 1
ATOM 1328 C CA . ALA A 1 185 ? 9.527 -14.249 2.176 1.00 93.94 185 ALA A CA 1
ATOM 1329 C C . ALA A 1 185 ? 10.394 -13.546 3.232 1.00 93.94 185 ALA A C 1
ATOM 1331 O O . ALA A 1 185 ? 9.881 -13.146 4.279 1.00 93.94 185 ALA A O 1
ATOM 1332 N N . SER A 1 186 ? 11.685 -13.360 2.943 1.00 92.38 186 SER A N 1
ATOM 1333 C CA . SER A 1 186 ? 12.590 -12.583 3.796 1.00 92.38 186 SER A CA 1
ATOM 1334 C C . SER A 1 186 ? 12.168 -11.115 3.844 1.00 92.38 186 SER A C 1
ATOM 1336 O O . SER A 1 186 ? 11.884 -10.596 4.916 1.00 92.38 186 SER A O 1
ATOM 1338 N N . ILE A 1 187 ? 11.998 -10.500 2.673 1.00 91.38 187 ILE A N 1
ATOM 1339 C CA . ILE A 1 187 ? 11.726 -9.066 2.517 1.00 91.38 187 ILE A CA 1
ATOM 1340 C C . ILE A 1 187 ? 10.425 -8.651 3.211 1.00 91.38 187 ILE A C 1
ATOM 1342 O O . ILE A 1 187 ? 10.355 -7.568 3.781 1.00 91.38 187 ILE A O 1
ATOM 1346 N N . VAL A 1 188 ? 9.377 -9.478 3.172 1.00 93.31 188 VAL A N 1
ATOM 1347 C CA . VAL A 1 188 ? 8.111 -9.137 3.845 1.00 93.31 188 VAL A CA 1
ATOM 1348 C C . VAL A 1 188 ? 8.157 -9.334 5.357 1.00 93.31 188 VAL A C 1
ATOM 1350 O O . VAL A 1 188 ? 7.310 -8.774 6.051 1.00 93.31 188 VAL A O 1
ATOM 1353 N N . SER A 1 189 ? 9.104 -10.124 5.864 1.00 88.44 189 SER A N 1
ATOM 1354 C CA . SER A 1 189 ? 9.203 -10.478 7.284 1.00 88.44 189 SER A CA 1
ATOM 1355 C C . SER A 1 189 ? 10.115 -9.547 8.092 1.00 88.44 189 SER A C 1
ATOM 1357 O O . SER A 1 189 ? 9.959 -9.511 9.318 1.00 88.44 189 SER A O 1
ATOM 1359 N N . ASP A 1 190 ? 11.025 -8.832 7.420 1.00 75.12 190 ASP A N 1
ATOM 1360 C CA . ASP A 1 190 ? 11.813 -7.710 7.961 1.00 75.12 190 ASP A CA 1
ATOM 1361 C C . ASP A 1 190 ? 10.908 -6.564 8.467 1.00 75.12 190 ASP A C 1
ATOM 1363 O O . ASP A 1 190 ? 11.110 -6.136 9.628 1.00 75.12 190 ASP A O 1
#

Radius of gyration: 32.32 Å; Cα contacts (8 Å, |Δi|>4): 266; chains: 1; bounding box: 48×74×106 Å

Secondary structure (DSSP, 8-state):
-------------------------------------------------------------------S-PPPS---EEEEETTS-GGG--TTTEEEEETTEEEESS-EEEEEEEEE-SSSEEEEEEEEEEESGGGTS-EEEEEEEEEEEEEETTEEEEEETTEEEEEEE--GGGSPTTTTS---HHHHH-

Sequence (190 aa):
MALCGVLAACGGADAEESGVSAVAEAGSAADPGTVADDDAEEPSSAPAVPAEAPGQASGEAAPHAEGAKASLPLKLGFYIADDTSCGNASNATLMLLRKGGLNTSRVPCDFTRIEKTGPDRYRVSESCSEGGEAWGTEEHVYTNISTYRVDSETRFTIIGDGGEQTVKHCPQSSLPEPWRDNDIASIVSD